Protein AF-A0A938QNC9-F1 (afdb_monomer)

Solvent-accessible surface area (backbone atoms only — not comparable to full-atom values): 12653 Å² total; per-residue (Å²): 138,78,93,62,77,68,65,73,75,60,75,80,76,84,77,77,91,68,80,76,76,74,88,64,77,68,72,73,72,76,73,74,48,71,68,23,50,51,26,32,55,50,12,52,52,28,48,73,70,66,38,44,73,61,13,41,53,23,14,52,50,14,31,73,70,34,80,78,45,35,68,35,30,39,52,35,14,50,41,27,44,77,70,65,38,31,72,61,14,41,55,24,18,50,49,19,34,73,70,39,76,81,47,38,68,41,30,41,53,34,14,53,31,24,52,78,70,67,37,38,70,62,14,30,54,24,17,50,51,19,35,70,72,41,73,78,45,29,67,40,26,33,52,27,12,52,22,28,43,75,70,67,39,34,71,60,13,29,54,26,14,50,50,12,34,69,66,34,76,78,44,30,72,33,28,29,52,28,12,51,24,24,52,76,67,69,38,55,73,62,13,49,53,25,15,52,49,13,29,72,68,34,78,81,42,40,70,24,31,49,48,44,21,53,49,25,52,75,72,65,39,58,68,59,16,52,53,32,42,54,52,17,38,73,69,33,51,68,62,38,49,56,52,58,65,75,75,112

Nearest PDB structures (foldseek):
  6eou-assembly1_A  TM=9.080E-01  e=2.434E-11  Homo sapiens
  9gaw-assembly1_P  TM=7.540E-01  e=1.559E-09  Homo sapiens
  6q6h-assembly1_P  TM=7.523E-01  e=3.262E-08  Homo sapiens
  8tau-assembly1_P  TM=7.449E-01  e=1.305E-07  Homo sapiens
  5l9t-assembly1_C  TM=7.160E-01  e=5.709E-07  Homo sapiens

pLDDT: mean 90.89, std 18.25, range [34.66, 98.94]

Sequence (248 aa):
MSKISYLLITLLLTLAAIPFPALGQEVQENEISPQARSQFQKGERLARDNRLDDAVRAFKEAIRLQPDYAEAHHHLGLAYARRQQYQDAVKEFKETIRLQPQWSQAHENLGVAYIKLGLWEDARQAFQQTVGLHPQNAEAHYHLGLALGKLGRHQEARDAFRQAVKLQPDLAKAHKNLGMAYMKLEQWKDAGQAFQEAVRLKPGDAEAHLGLCAYYAQMGDKDAAAREYRTLQSLDKKLAQKFADLLK

Foldseek 3Di:
DDDPPVVVVVVPPDDDDPPDPPPPPPVPPVPQDPQLVVLQVVLVVCVVVVVLVSSLVSLVVSCVVPVLPLSSLQSNLVSCVVVVVLVSSLVSLVSSCVSPVLPLVSLQSNLVSCVSVVVLVSSLVSLVSNCVNPVLPLVSLQSNLVSCVSVVVLVSSLVSLVSSCVSPVLPLSSLLSNLVSCVSVVVLVSSLVSLVSSCVSPVLPLSSLVSQLVSCVVVVVVVSNVVSLVSSCVNPVVVSVVSVVVVD

Secondary structure (DSSP, 8-state):
--S-TTTTTSTTS-----PPP---------PPPHHHHHHHHHHHHHHHTT-HHHHHHHHHHHHHH-TT-HHHHHHHHHHHHHTT-HHHHHHHHHHHHHH-TT-HHHHHHHHHHHHHTT-HHHHHHHHHHHHHH-TT-HHHHHHHHHHHHHTT-HHHHHHHHHHHHHH-TT-HHHHHHHHHHHHHTT-HHHHHHHHHHHHHH-TT-HHHHHHHHHHHHHHT-HHHHHHHHHHHHHH-HHHHHHHHHT--

Radius of gyration: 28.43 Å; Cα contacts (8 Å, |Δi|>4): 332; chains: 1; bounding box: 54×50×105 Å

Structure (mmCIF, N/CA/C/O backbone):
data_AF-A0A938QNC9-F1
#
_entry.id   AF-A0A938QNC9-F1
#
loop_
_atom_site.group_PDB
_atom_site.id
_atom_site.type_symbol
_atom_site.label_atom_id
_atom_site.label_alt_id
_atom_site.label_comp_id
_atom_site.label_asym_id
_atom_site.label_entity_id
_atom_site.label_seq_id
_atom_site.pdbx_PDB_ins_code
_atom_site.Cartn_x
_atom_site.Cartn_y
_atom_site.Cartn_z
_atom_site.occupancy
_atom_site.B_iso_or_equiv
_atom_site.auth_seq_id
_atom_site.auth_comp_id
_atom_site.auth_asym_id
_atom_site.auth_atom_id
_atom_site.pdbx_PDB_model_num
ATOM 1 N N . MET A 1 1 ? 32.278 31.752 74.317 1.00 43.72 1 MET A N 1
ATOM 2 C CA . MET A 1 1 ? 32.257 31.242 72.927 1.00 43.72 1 MET A CA 1
ATOM 3 C C . MET A 1 1 ? 31.060 30.294 72.802 1.00 43.72 1 MET A C 1
ATOM 5 O O . MET A 1 1 ? 31.125 29.189 73.307 1.00 43.72 1 MET A O 1
ATOM 9 N N . SER A 1 2 ? 29.855 30.841 72.585 1.00 36.88 2 SER A N 1
ATOM 10 C CA . SER A 1 2 ? 29.133 30.944 71.289 1.00 36.88 2 SER A CA 1
ATOM 11 C C . SER A 1 2 ? 28.557 29.583 70.844 1.00 36.88 2 SER A C 1
ATOM 13 O O . SER A 1 2 ? 29.243 28.815 70.188 1.00 36.88 2 SER A O 1
ATOM 15 N N . LYS A 1 3 ? 27.397 29.106 71.328 1.00 40.03 3 LYS A N 1
ATOM 16 C CA . LYS A 1 3 ? 25.987 29.500 71.051 1.00 40.03 3 LYS A CA 1
ATOM 17 C C . LYS A 1 3 ? 25.514 29.500 69.583 1.00 40.03 3 LYS A C 1
ATOM 19 O O . LYS A 1 3 ? 24.330 29.717 69.366 1.00 40.03 3 LYS A O 1
ATOM 24 N N . ILE A 1 4 ? 26.358 29.164 68.601 1.00 45.22 4 ILE A N 1
ATOM 25 C CA . ILE A 1 4 ? 25.941 29.161 67.179 1.00 45.22 4 ILE A CA 1
ATOM 26 C C . ILE A 1 4 ? 25.920 27.753 66.548 1.00 45.22 4 ILE A C 1
ATOM 28 O O . ILE A 1 4 ? 25.151 27.515 65.624 1.00 45.22 4 ILE A O 1
ATOM 32 N N . SER A 1 5 ? 26.619 26.757 67.101 1.00 44.56 5 SER A N 1
ATOM 33 C CA . SER A 1 5 ? 26.683 25.420 66.473 1.00 44.56 5 SER A CA 1
ATOM 34 C C . SER A 1 5 ? 25.530 24.464 66.826 1.00 44.56 5 SER A C 1
ATOM 36 O O . SER A 1 5 ? 25.394 23.422 66.196 1.00 44.56 5 SER A O 1
ATOM 38 N N . TYR A 1 6 ? 24.668 24.810 67.790 1.00 40.00 6 TYR A N 1
ATOM 39 C CA . TYR A 1 6 ? 23.499 23.994 68.169 1.00 40.00 6 TYR A CA 1
ATOM 40 C C . TYR A 1 6 ? 22.210 24.354 67.411 1.00 40.00 6 TYR A C 1
ATOM 42 O O . TYR A 1 6 ? 21.246 23.592 67.467 1.00 40.00 6 TYR A O 1
ATOM 50 N N . LEU A 1 7 ? 22.190 25.468 66.665 1.00 43.03 7 LEU A N 1
ATOM 51 C CA . LEU A 1 7 ? 21.001 25.926 65.932 1.00 43.03 7 LEU A CA 1
ATOM 52 C C . LEU A 1 7 ? 20.891 25.368 64.500 1.00 43.03 7 LEU A C 1
ATOM 54 O O . LEU A 1 7 ? 19.832 25.479 63.895 1.00 43.03 7 LEU A O 1
ATOM 58 N N . LEU A 1 8 ? 21.946 24.743 63.964 1.00 38.56 8 LEU A N 1
ATOM 59 C CA . LEU A 1 8 ? 21.919 24.117 62.630 1.00 38.56 8 LEU A CA 1
ATOM 60 C C . LEU A 1 8 ? 21.705 22.597 62.653 1.00 38.56 8 LEU A C 1
ATOM 62 O O . LEU A 1 8 ? 21.372 22.022 61.624 1.00 38.56 8 LEU A O 1
ATOM 66 N N . ILE A 1 9 ? 21.831 21.950 63.815 1.00 43.53 9 ILE A N 1
ATOM 67 C CA . ILE A 1 9 ? 21.610 20.497 63.963 1.00 43.53 9 ILE A CA 1
ATOM 68 C C . ILE A 1 9 ? 20.237 20.196 64.602 1.00 43.53 9 ILE A C 1
ATOM 70 O O . ILE A 1 9 ? 19.759 19.069 64.557 1.00 43.53 9 ILE A O 1
ATOM 74 N N . THR A 1 10 ? 19.532 21.214 65.109 1.00 41.03 10 THR A N 1
ATOM 75 C CA . THR A 1 10 ? 18.161 21.083 65.644 1.00 41.03 10 THR A CA 1
ATOM 76 C C . THR A 1 10 ? 17.062 21.608 64.706 1.00 41.03 10 THR A C 1
ATOM 78 O O . THR A 1 10 ? 15.885 21.384 64.976 1.00 41.03 10 THR A O 1
ATOM 81 N N . LEU A 1 11 ? 17.412 22.198 63.551 1.00 38.12 11 LEU A N 1
ATOM 82 C CA . LEU A 1 11 ? 16.466 22.613 62.495 1.00 38.12 11 LEU A CA 1
ATOM 83 C C . LEU A 1 11 ? 16.275 21.543 61.395 1.00 38.12 11 LEU A C 1
ATOM 85 O O . LEU A 1 11 ? 16.005 21.858 60.242 1.00 38.12 11 LEU A O 1
ATOM 89 N N . LEU A 1 12 ? 16.426 20.263 61.740 1.00 40.34 12 LEU A N 1
ATOM 90 C CA . LEU A 1 12 ? 16.131 19.127 60.852 1.00 40.34 12 LEU A CA 1
ATOM 91 C C . LEU A 1 12 ? 15.286 18.051 61.556 1.00 40.34 12 LEU A C 1
ATOM 93 O O . LEU A 1 12 ? 15.320 16.884 61.182 1.00 40.34 12 LEU A O 1
ATOM 97 N N . LEU A 1 13 ? 14.523 18.440 62.589 1.00 42.81 13 LEU A N 1
ATOM 98 C CA . LEU A 1 13 ? 13.706 17.505 63.375 1.00 42.81 13 LEU A CA 1
ATOM 99 C C . LEU A 1 13 ? 12.267 17.949 63.679 1.00 42.81 13 LEU A C 1
ATOM 101 O O . LEU A 1 13 ? 11.598 17.302 64.474 1.00 42.81 13 LEU A O 1
ATOM 105 N N . THR A 1 14 ? 11.730 18.980 63.023 1.00 51.00 14 THR A N 1
ATOM 106 C CA . THR A 1 14 ? 10.280 19.259 63.068 1.00 51.00 14 THR A CA 1
ATOM 107 C C . THR A 1 14 ? 9.772 19.843 61.750 1.00 51.00 14 THR A C 1
ATOM 109 O O . THR A 1 14 ? 9.451 21.021 61.652 1.00 51.00 14 THR A O 1
ATOM 112 N N . LEU A 1 15 ? 9.629 19.007 60.721 1.00 38.91 15 LEU A N 1
ATOM 113 C CA . LEU A 1 15 ? 8.536 19.221 59.778 1.00 38.91 15 LEU A CA 1
ATOM 114 C C . LEU A 1 15 ? 7.840 17.891 59.529 1.00 38.91 15 LEU A C 1
ATOM 116 O O . LEU A 1 15 ? 8.446 16.901 59.127 1.00 38.91 15 LEU A O 1
ATOM 120 N N . ALA A 1 16 ? 6.566 17.906 59.893 1.00 43.19 16 ALA A N 1
ATOM 121 C CA . ALA A 1 16 ? 5.606 16.838 59.801 1.00 43.19 16 ALA A CA 1
ATOM 122 C C . ALA A 1 16 ? 5.701 16.042 58.496 1.00 43.19 16 ALA A C 1
ATOM 124 O O . ALA A 1 16 ? 5.870 16.597 57.413 1.00 43.19 16 ALA A O 1
ATOM 125 N N . ALA A 1 17 ? 5.495 14.737 58.653 1.00 49.88 17 ALA A N 1
ATOM 126 C CA . ALA A 1 17 ? 4.804 13.863 57.723 1.00 49.88 17 ALA A CA 1
ATOM 127 C C . ALA A 1 17 ? 3.920 14.621 56.713 1.00 49.88 17 ALA A C 1
ATOM 129 O O . ALA A 1 17 ? 2.746 14.886 56.965 1.00 49.88 17 ALA A O 1
ATOM 130 N N . ILE A 1 18 ? 4.481 14.929 55.548 1.00 44.88 18 ILE A N 1
ATOM 131 C CA . ILE A 1 18 ? 3.694 15.038 54.329 1.00 44.88 18 ILE A CA 1
ATOM 132 C C . ILE A 1 18 ? 3.799 13.646 53.711 1.00 44.88 18 ILE A C 1
ATOM 134 O O . ILE A 1 18 ? 4.908 13.247 53.342 1.00 44.88 18 ILE A O 1
ATOM 138 N N . PRO A 1 19 ? 2.716 12.854 53.647 1.00 41.38 19 PRO A N 1
ATOM 139 C CA . PRO A 1 19 ? 2.747 11.637 52.856 1.00 41.38 19 PRO A CA 1
ATOM 140 C C . PRO A 1 19 ? 3.099 12.038 51.423 1.00 41.38 19 PRO A C 1
ATOM 142 O O . PRO A 1 19 ? 2.385 12.820 50.796 1.00 41.38 19 PRO A O 1
ATOM 145 N N . PHE A 1 20 ? 4.231 11.537 50.927 1.00 42.09 20 PHE A N 1
ATOM 146 C CA . PHE A 1 20 ? 4.527 11.534 49.500 1.00 42.09 20 PHE A CA 1
ATOM 147 C C . PHE A 1 20 ? 3.312 10.899 48.809 1.00 42.09 20 PHE A C 1
ATOM 149 O O . PHE A 1 20 ? 3.011 9.739 49.110 1.00 42.09 20 PHE A O 1
ATOM 156 N N . PRO A 1 21 ? 2.584 11.597 47.919 1.00 38.31 21 PRO A N 1
ATOM 157 C CA . PRO A 1 21 ? 1.670 10.891 47.049 1.00 38.31 21 PRO A CA 1
ATOM 158 C C . PRO A 1 21 ? 2.537 9.946 46.222 1.00 38.31 21 PRO A C 1
ATOM 160 O O . PRO A 1 21 ? 3.482 10.375 45.555 1.00 38.31 21 PRO A O 1
ATOM 163 N N . ALA A 1 22 ? 2.260 8.6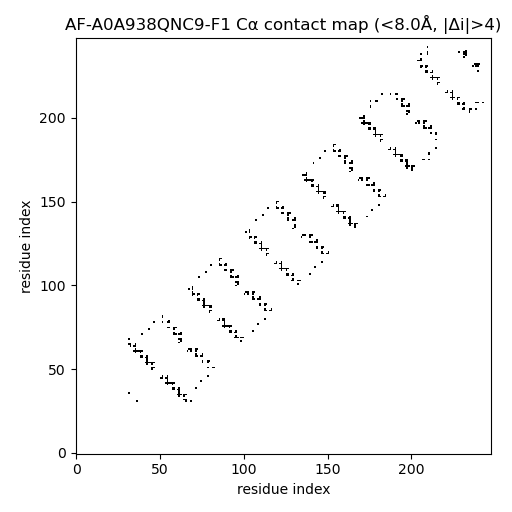50 46.338 1.00 39.66 22 ALA A N 1
ATOM 164 C CA . ALA A 1 22 ? 2.825 7.644 45.469 1.00 39.66 22 ALA A CA 1
ATOM 165 C C . ALA A 1 22 ? 2.577 8.091 44.022 1.00 39.66 22 ALA A C 1
ATOM 167 O O . ALA A 1 22 ? 1.462 8.000 43.518 1.00 39.66 22 ALA A O 1
ATOM 168 N N . LEU A 1 23 ? 3.616 8.578 43.342 1.00 39.97 23 LEU A N 1
ATOM 169 C CA . LEU A 1 23 ? 3.637 8.715 41.886 1.00 39.97 23 LEU A CA 1
ATOM 170 C C . LEU A 1 23 ? 3.858 7.331 41.264 1.00 39.97 23 LEU A C 1
ATOM 172 O O . LEU A 1 23 ? 4.741 7.119 40.444 1.00 39.97 23 LEU A O 1
ATOM 176 N N . GLY A 1 24 ? 3.050 6.374 41.705 1.00 40.09 24 GLY A N 1
ATOM 177 C CA . GLY A 1 24 ? 2.624 5.253 40.904 1.00 40.09 24 GLY A CA 1
ATOM 178 C C . GLY A 1 24 ? 1.210 5.598 40.479 1.00 40.09 24 GLY A C 1
ATOM 179 O O . GLY A 1 24 ? 0.254 5.164 41.112 1.00 40.09 24 GLY A O 1
ATOM 180 N N . GLN A 1 25 ? 1.061 6.390 39.415 1.00 34.66 25 GLN A N 1
ATOM 181 C CA . GLN A 1 25 ? -0.067 6.096 38.547 1.00 34.66 25 GLN A CA 1
ATOM 182 C C . GLN A 1 25 ? 0.264 4.723 37.970 1.00 34.66 25 GLN A C 1
ATOM 184 O O . GLN A 1 25 ? 0.950 4.610 36.957 1.00 34.66 25 GLN A O 1
ATOM 189 N N . GLU A 1 26 ? -0.158 3.674 38.680 1.00 35.53 26 GLU A N 1
ATOM 190 C CA . GLU A 1 26 ? -0.642 2.486 38.003 1.00 35.53 26 GLU A CA 1
ATOM 191 C C . GLU A 1 26 ? -1.567 3.039 36.927 1.00 35.53 26 GLU A C 1
ATOM 193 O O . GLU A 1 26 ? -2.642 3.571 37.216 1.00 35.53 26 GLU A O 1
ATOM 198 N N . VAL A 1 27 ? -1.088 3.053 35.683 1.00 40.00 27 VAL A N 1
ATOM 199 C CA . VAL A 1 27 ? -1.994 3.083 34.551 1.00 40.00 27 VAL A CA 1
ATOM 200 C C . VAL A 1 27 ? -2.883 1.891 34.842 1.00 40.00 27 VAL A C 1
ATOM 202 O O . VAL A 1 27 ? -2.404 0.761 34.795 1.00 40.00 27 VAL A O 1
ATOM 205 N N . GLN A 1 28 ? -4.111 2.145 35.296 1.00 41.09 28 GLN A N 1
ATOM 206 C CA . GLN A 1 28 ? -5.133 1.120 35.347 1.00 41.09 28 GLN A CA 1
ATOM 207 C C . GLN A 1 28 ? -5.144 0.556 33.931 1.00 41.09 28 GLN A C 1
ATOM 209 O O . GLN A 1 28 ? -5.627 1.209 33.005 1.00 41.09 28 GLN A O 1
ATOM 214 N N . GLU A 1 29 ? -4.520 -0.605 33.732 1.00 50.69 29 GLU A N 1
ATOM 215 C CA . GLU A 1 29 ? -4.847 -1.454 32.603 1.00 50.69 29 GLU A CA 1
ATOM 216 C C . GLU A 1 29 ? -6.339 -1.682 32.778 1.00 50.69 29 GLU A C 1
ATOM 218 O O . GLU A 1 29 ? -6.751 -2.415 33.677 1.00 50.69 29 GLU A O 1
ATOM 223 N N . ASN A 1 30 ? -7.149 -0.924 32.034 1.00 65.38 30 ASN A N 1
ATOM 224 C CA . ASN A 1 30 ? -8.595 -1.014 32.113 1.00 65.38 30 ASN A CA 1
ATOM 225 C C . ASN A 1 30 ? -8.950 -2.451 31.761 1.00 65.38 30 ASN A C 1
ATOM 227 O O . ASN A 1 30 ? -8.898 -2.857 30.598 1.00 65.38 30 ASN A O 1
ATOM 231 N N . GLU A 1 31 ? -9.216 -3.241 32.798 1.00 86.19 31 GLU A N 1
ATOM 232 C CA . GLU A 1 31 ? -9.384 -4.672 32.668 1.00 86.19 31 GLU A CA 1
ATOM 233 C C . GLU A 1 31 ? -10.547 -4.917 31.710 1.00 86.19 31 GLU A C 1
ATOM 235 O O . GLU A 1 31 ? -11.674 -4.470 31.937 1.00 86.19 31 GLU A O 1
ATOM 240 N N . ILE A 1 32 ? -10.260 -5.578 30.585 1.00 92.81 32 ILE A N 1
ATOM 241 C CA . ILE A 1 32 ? -11.282 -5.818 29.572 1.00 92.81 32 ILE A CA 1
ATOM 242 C C . ILE A 1 32 ? -12.386 -6.679 30.183 1.00 92.81 32 ILE A C 1
ATOM 244 O O . ILE A 1 32 ? -12.134 -7.832 30.554 1.00 92.81 32 ILE A O 1
ATOM 248 N N . SER A 1 33 ? -13.612 -6.153 30.224 1.00 94.56 33 SER A N 1
ATOM 249 C CA . SER A 1 33 ? -14.742 -6.839 30.844 1.00 94.56 33 SER A CA 1
ATOM 250 C C . SER A 1 33 ? -14.938 -8.237 30.232 1.00 94.56 33 SER A C 1
ATOM 252 O O . SER A 1 33 ? -14.826 -8.405 29.009 1.00 94.56 33 SER A O 1
ATOM 254 N N . PRO A 1 34 ? -15.284 -9.267 31.031 1.00 96.56 34 PRO A N 1
ATOM 255 C CA . PRO A 1 34 ? -15.472 -10.624 30.510 1.00 96.56 34 PRO A CA 1
ATOM 256 C C . PRO A 1 34 ? -16.505 -10.701 29.377 1.00 96.56 34 PRO A C 1
ATOM 258 O O . PRO A 1 34 ? -16.372 -11.501 28.449 1.00 96.56 34 PRO A O 1
ATOM 261 N N . GLN A 1 35 ? -17.523 -9.839 29.427 1.00 97.06 35 GLN A N 1
ATOM 262 C CA . GLN A 1 35 ? -18.573 -9.752 28.417 1.00 97.06 35 GLN A CA 1
ATOM 263 C C . GLN A 1 35 ? -18.040 -9.152 27.107 1.00 97.06 35 GLN A C 1
ATOM 265 O O . GLN A 1 35 ? -18.260 -9.743 26.046 1.00 97.06 35 GLN A O 1
ATOM 270 N N . ALA A 1 36 ? -17.293 -8.039 27.168 1.00 97.88 36 ALA A N 1
ATOM 271 C CA . ALA A 1 36 ? -16.661 -7.449 25.986 1.00 97.88 36 ALA A CA 1
ATOM 272 C C . ALA A 1 36 ? -15.643 -8.414 25.364 1.00 97.88 36 ALA A C 1
ATOM 274 O O . ALA A 1 36 ? -15.683 -8.661 24.158 1.00 97.88 36 ALA A O 1
ATOM 275 N N . ARG A 1 37 ? -14.807 -9.057 26.191 1.00 97.75 37 ARG A N 1
ATOM 276 C CA . ARG A 1 37 ? -13.848 -10.085 25.755 1.00 97.75 37 ARG A CA 1
ATOM 277 C C . ARG A 1 37 ? -14.541 -11.257 25.057 1.00 97.75 37 ARG A C 1
ATOM 279 O O . ARG A 1 37 ? -14.082 -11.706 24.010 1.00 97.75 37 ARG A O 1
ATOM 286 N N . SER A 1 38 ? -15.660 -11.739 25.598 1.00 98.38 38 SER A N 1
ATOM 287 C CA . SER A 1 38 ? -16.434 -12.833 24.994 1.00 98.38 38 SER A CA 1
ATOM 288 C C . SER A 1 38 ? -16.968 -12.467 23.603 1.00 98.38 38 SER A C 1
ATOM 290 O O . SER A 1 38 ? -16.842 -13.250 22.654 1.00 98.38 38 SER A O 1
ATOM 292 N N . GLN A 1 39 ? -17.516 -11.256 23.450 1.00 98.75 39 GLN A N 1
ATOM 293 C CA . GLN A 1 39 ? -18.013 -10.760 22.162 1.00 98.75 39 GLN A CA 1
ATOM 294 C C . GLN A 1 39 ? -16.880 -10.524 21.163 1.00 98.75 39 GLN A C 1
ATOM 296 O O . GLN A 1 39 ? -17.010 -10.899 19.998 1.00 98.75 39 GLN A O 1
ATOM 301 N N . PHE A 1 40 ? -15.742 -10.003 21.621 1.00 98.62 40 PHE A N 1
ATOM 302 C CA . PHE A 1 40 ? -14.542 -9.855 20.805 1.00 98.62 40 PHE A CA 1
ATOM 303 C C . PHE A 1 40 ? -14.062 -11.207 20.257 1.00 98.62 40 PHE A C 1
ATOM 305 O O . PHE A 1 40 ? -13.983 -11.386 19.042 1.00 98.62 40 PHE A O 1
ATOM 312 N N . GLN A 1 41 ? -13.879 -12.211 21.121 1.00 98.69 41 GLN A N 1
ATOM 313 C CA . GLN A 1 41 ? -13.471 -13.562 20.709 1.00 98.69 41 GLN A CA 1
ATOM 314 C C . GLN A 1 41 ? -14.481 -14.221 19.758 1.00 98.69 41 GLN A C 1
ATOM 316 O O . GLN A 1 41 ? -14.112 -14.986 18.861 1.00 98.69 41 GLN A O 1
ATOM 321 N N . LYS A 1 42 ? -15.781 -13.957 19.948 1.00 98.69 42 LYS A N 1
ATOM 322 C CA . LYS A 1 42 ? -16.825 -14.381 19.009 1.00 98.69 42 LYS A CA 1
ATOM 323 C C . LYS A 1 42 ? -16.631 -13.714 17.646 1.00 98.69 42 LYS A C 1
ATOM 325 O O . LYS A 1 42 ? -16.696 -14.413 16.636 1.00 98.69 42 LYS A O 1
ATOM 330 N N . GLY A 1 43 ? -16.367 -12.409 17.617 1.00 98.62 43 GLY A N 1
ATOM 331 C CA . GLY A 1 43 ? -16.054 -11.664 16.399 1.00 98.62 43 GLY A CA 1
ATOM 332 C C . GLY A 1 43 ? -14.838 -12.223 15.664 1.00 98.62 43 GLY A C 1
ATOM 333 O O . GLY A 1 43 ? -14.918 -12.463 14.462 1.00 98.62 43 GLY A O 1
ATOM 334 N N . GLU A 1 44 ? -13.752 -12.536 16.375 1.00 98.56 44 GLU A N 1
ATOM 335 C CA . GLU A 1 44 ? -12.550 -13.135 15.780 1.00 98.56 44 GLU A CA 1
ATOM 336 C C . GLU A 1 44 ? -12.826 -14.498 15.137 1.00 98.56 44 GLU A C 1
ATOM 338 O O . GLU A 1 44 ? -12.357 -14.769 14.030 1.00 98.56 44 GLU A O 1
ATOM 343 N N . ARG A 1 45 ? -13.603 -15.365 15.805 1.00 98.75 45 ARG A N 1
ATOM 344 C CA . ARG A 1 45 ? -14.023 -16.657 15.233 1.00 98.75 45 ARG A CA 1
ATOM 345 C C . ARG A 1 45 ? -14.825 -16.455 13.949 1.00 98.75 45 ARG A C 1
ATOM 347 O O . ARG A 1 45 ? -14.479 -17.018 12.918 1.00 98.75 45 ARG A O 1
ATOM 354 N N . LEU A 1 46 ? -15.832 -15.587 13.989 1.00 98.56 46 LEU A N 1
ATOM 355 C CA . LEU A 1 46 ? -16.677 -15.293 12.829 1.00 98.56 46 LEU A CA 1
ATOM 356 C C . LEU A 1 46 ? -15.879 -14.686 11.667 1.00 98.56 46 LEU A C 1
ATOM 358 O O . LEU A 1 46 ? -16.123 -15.025 10.512 1.00 98.56 46 LEU A O 1
ATOM 362 N N . ALA A 1 47 ? -14.904 -13.821 11.956 1.00 97.69 47 ALA A N 1
ATOM 363 C CA . ALA A 1 47 ? -14.030 -13.234 10.946 1.00 97.69 47 ALA A CA 1
ATOM 364 C C . ALA A 1 47 ? -13.103 -14.276 10.298 1.00 97.69 47 ALA A C 1
ATOM 366 O O . ALA A 1 47 ? -12.837 -14.181 9.097 1.00 97.69 47 ALA A O 1
ATOM 367 N N . ARG A 1 48 ? -12.624 -15.266 11.067 1.00 97.75 48 ARG A N 1
ATOM 368 C CA . ARG A 1 48 ? -11.867 -16.416 10.540 1.00 97.75 48 ARG A CA 1
ATOM 369 C C . ARG A 1 48 ? -12.727 -17.305 9.646 1.00 97.75 48 ARG A C 1
ATOM 371 O O . ARG A 1 48 ? -12.257 -17.709 8.590 1.00 97.75 48 ARG A O 1
ATOM 378 N N . ASP A 1 49 ? -13.994 -17.495 10.001 1.00 97.81 49 ASP A N 1
ATOM 379 C CA . ASP A 1 49 ? -14.974 -18.250 9.205 1.00 97.81 49 ASP A CA 1
ATOM 380 C C . ASP A 1 49 ? -15.532 -17.449 8.007 1.00 97.81 49 ASP A C 1
ATOM 382 O O . ASP A 1 49 ? -16.490 -17.867 7.359 1.00 97.81 49 ASP A O 1
ATOM 386 N N . ASN A 1 50 ? -14.971 -16.266 7.721 1.00 96.06 50 ASN A N 1
ATOM 387 C CA . ASN A 1 50 ? -15.413 -15.334 6.678 1.00 96.06 50 ASN A CA 1
ATOM 388 C C . ASN A 1 50 ? -16.881 -14.861 6.808 1.00 96.06 50 ASN A C 1
ATOM 390 O O . ASN A 1 50 ? -17.472 -14.331 5.867 1.00 96.06 50 ASN A O 1
ATOM 394 N N . ARG A 1 51 ? -17.478 -14.981 7.999 1.00 98.25 51 ARG A N 1
ATOM 395 C CA . ARG A 1 51 ? -18.821 -14.479 8.330 1.00 98.25 51 ARG A CA 1
ATOM 396 C C . ARG A 1 51 ? -18.755 -13.010 8.749 1.00 98.25 51 ARG A C 1
ATOM 398 O O . ARG A 1 51 ? -19.013 -12.652 9.898 1.00 98.25 51 ARG A O 1
ATOM 405 N N . LEU A 1 52 ? -18.368 -12.152 7.805 1.00 97.19 52 LEU A N 1
ATOM 406 C CA . LEU A 1 52 ? -17.979 -10.763 8.081 1.00 97.19 52 LEU A CA 1
ATOM 407 C C . LEU A 1 52 ? -19.096 -9.907 8.705 1.00 97.19 52 LEU A C 1
ATOM 409 O O . LEU A 1 52 ? -18.810 -9.112 9.597 1.00 97.19 52 LEU A O 1
ATOM 413 N N . ASP A 1 53 ? -20.359 -10.084 8.307 1.00 97.88 53 ASP A N 1
ATOM 414 C CA . ASP A 1 53 ? -21.485 -9.333 8.891 1.00 97.88 53 ASP A CA 1
ATOM 415 C C . ASP A 1 53 ? -21.738 -9.690 10.362 1.00 97.88 53 ASP A C 1
ATOM 417 O O . ASP A 1 53 ? -22.019 -8.818 11.189 1.00 97.88 53 ASP A O 1
ATOM 421 N N . ASP A 1 54 ? -21.628 -10.977 10.701 1.00 98.38 54 ASP A N 1
ATOM 422 C CA . ASP A 1 54 ? -21.747 -11.441 12.082 1.00 98.38 54 ASP A CA 1
ATOM 423 C C . ASP A 1 54 ? -20.558 -10.954 12.921 1.00 98.38 54 ASP A C 1
ATOM 425 O O . ASP A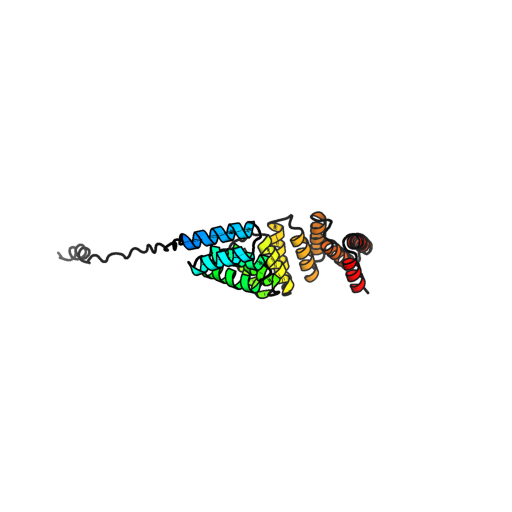 1 54 ? -20.746 -10.543 14.068 1.00 98.38 54 ASP A O 1
ATOM 429 N N . ALA A 1 55 ? -19.346 -10.968 12.351 1.00 98.69 55 ALA A N 1
ATOM 430 C CA . ALA A 1 55 ? -18.142 -10.475 13.013 1.00 98.69 55 ALA A CA 1
ATOM 431 C C . ALA A 1 55 ? -18.256 -8.981 13.350 1.00 98.69 55 ALA A C 1
ATOM 433 O O . ALA A 1 55 ? -18.028 -8.594 14.493 1.00 98.69 55 ALA A O 1
ATOM 434 N N . VAL A 1 56 ? -18.707 -8.158 12.395 1.00 98.81 56 VAL A N 1
ATOM 435 C CA . VAL A 1 56 ? -18.979 -6.726 12.610 1.00 98.81 56 VAL A CA 1
ATOM 436 C C . VAL A 1 56 ? -19.963 -6.516 13.763 1.00 98.81 56 VAL A C 1
ATOM 438 O O . VAL A 1 56 ? -19.720 -5.673 14.624 1.00 98.81 56 VAL A O 1
ATOM 441 N N . ARG A 1 57 ? -21.057 -7.289 13.821 1.00 98.75 57 ARG A N 1
ATOM 442 C CA . ARG A 1 57 ? -22.026 -7.203 14.928 1.00 98.75 57 ARG A CA 1
ATOM 443 C C . ARG A 1 57 ? -21.402 -7.566 16.276 1.00 98.75 57 ARG A C 1
ATOM 445 O O . ARG A 1 57 ? -21.651 -6.871 17.254 1.00 98.75 57 ARG A O 1
ATOM 452 N N . ALA A 1 58 ? -20.588 -8.618 16.326 1.00 98.75 58 ALA A N 1
ATOM 453 C CA . ALA A 1 58 ? -19.927 -9.046 17.556 1.00 98.75 58 ALA A CA 1
ATOM 454 C C . ALA A 1 58 ? -18.888 -8.022 18.050 1.00 98.75 58 ALA A C 1
ATOM 456 O O . ALA A 1 58 ? -18.882 -7.690 19.231 1.00 98.75 58 ALA A O 1
ATOM 457 N N . PHE A 1 59 ? -18.068 -7.454 17.159 1.00 98.81 59 PHE A N 1
ATOM 458 C CA . PHE A 1 59 ? -17.112 -6.408 17.539 1.00 98.81 59 PHE A CA 1
ATOM 459 C C . PHE A 1 59 ? -17.805 -5.119 17.992 1.00 98.81 59 PHE A C 1
ATOM 461 O O . PHE A 1 59 ? -17.409 -4.545 19.002 1.00 98.81 59 PHE A O 1
ATOM 468 N N . LYS A 1 60 ? -18.887 -4.700 17.320 1.00 98.81 60 LYS A N 1
ATOM 469 C CA . LYS A 1 60 ? -19.713 -3.570 17.783 1.00 98.81 60 LYS A CA 1
ATOM 470 C C . LYS A 1 60 ? -20.280 -3.798 19.176 1.00 98.81 60 LYS A C 1
ATOM 472 O O . LYS A 1 60 ? -20.315 -2.865 19.967 1.00 98.81 60 LYS A O 1
ATOM 477 N N . GLU A 1 61 ? -20.717 -5.017 19.479 1.00 98.75 61 GLU A N 1
ATOM 478 C CA . GLU A 1 61 ? -21.209 -5.346 20.814 1.00 98.75 61 GLU A CA 1
ATOM 479 C C . GLU A 1 61 ? -20.083 -5.320 21.855 1.00 98.75 61 GLU A C 1
ATOM 481 O O . GLU A 1 61 ? -20.291 -4.809 22.952 1.00 98.75 61 GLU A O 1
ATOM 486 N N . ALA A 1 62 ? -18.877 -5.786 21.510 1.00 98.69 62 ALA A N 1
ATOM 487 C CA . ALA A 1 62 ? -17.709 -5.660 22.383 1.00 98.69 62 ALA A CA 1
ATOM 488 C C . ALA A 1 62 ? -17.396 -4.187 22.705 1.00 98.69 62 ALA A C 1
ATOM 490 O O . ALA A 1 62 ? -17.216 -3.850 23.871 1.00 98.69 62 ALA A O 1
ATOM 491 N N . ILE A 1 63 ? -17.430 -3.310 21.696 1.00 98.62 63 ILE A N 1
ATOM 492 C CA . ILE A 1 63 ? -17.240 -1.855 21.843 1.00 98.62 63 ILE A CA 1
ATOM 493 C C . ILE A 1 63 ? -18.388 -1.215 22.638 1.00 98.62 63 ILE A C 1
ATOM 495 O O . ILE A 1 63 ? -18.163 -0.344 23.469 1.00 98.62 63 ILE A O 1
ATOM 499 N N . ARG A 1 64 ? -19.638 -1.649 22.434 1.00 98.50 64 ARG A N 1
ATOM 500 C CA . ARG A 1 64 ? -20.789 -1.156 23.211 1.00 98.50 64 ARG A CA 1
ATOM 501 C C . ARG A 1 64 ? -20.642 -1.483 24.699 1.00 98.50 64 ARG A C 1
ATOM 503 O O . ARG A 1 64 ? -21.024 -0.675 25.540 1.00 98.50 64 ARG A O 1
ATOM 510 N N . LEU A 1 65 ? -20.139 -2.678 25.008 1.00 98.06 65 LEU A N 1
ATOM 511 C CA . LEU A 1 65 ? -19.864 -3.125 26.374 1.00 98.06 65 LEU A CA 1
ATOM 512 C C . LEU A 1 65 ? -18.639 -2.422 26.967 1.00 98.06 65 LEU A C 1
ATOM 514 O O . LEU A 1 65 ? -18.608 -2.187 28.172 1.00 98.06 65 LEU A O 1
ATOM 518 N N . GLN A 1 66 ? -17.653 -2.089 26.133 1.00 97.69 66 GLN A N 1
ATOM 519 C CA . GLN A 1 66 ? -16.435 -1.403 26.541 1.00 97.69 66 GLN A CA 1
ATOM 520 C C . GLN A 1 66 ? -15.889 -0.493 25.422 1.00 97.69 66 GLN A C 1
ATOM 522 O O . GLN A 1 66 ? -15.174 -0.969 24.535 1.00 97.69 66 GLN A O 1
ATOM 527 N N . PRO A 1 67 ? -16.210 0.817 25.454 1.00 97.38 67 PRO A N 1
ATOM 528 C CA . PRO A 1 67 ? -15.858 1.750 24.378 1.00 97.38 67 PRO A CA 1
ATOM 529 C C . PRO A 1 67 ? -14.364 2.033 24.203 1.00 97.38 67 PRO A C 1
ATOM 531 O O . PRO A 1 67 ? -13.970 2.580 23.183 1.00 97.38 67 PRO A O 1
ATOM 534 N N . ASP A 1 68 ? -13.526 1.713 25.187 1.00 96.62 68 ASP A N 1
ATOM 535 C CA . ASP A 1 68 ? -12.077 1.923 25.140 1.00 96.62 68 ASP A CA 1
ATOM 536 C C . ASP A 1 68 ? -11.290 0.653 24.769 1.00 96.62 68 ASP A C 1
ATOM 538 O O . ASP A 1 68 ? -10.064 0.617 24.885 1.00 96.62 68 ASP A O 1
ATOM 542 N N . TYR A 1 69 ? -11.972 -0.384 24.268 1.00 97.69 69 TYR A N 1
ATOM 543 C CA . TYR A 1 69 ? -11.341 -1.629 23.839 1.00 97.69 69 TYR A CA 1
ATOM 544 C C . TYR A 1 69 ? -10.681 -1.481 22.453 1.00 97.69 69 TYR A C 1
ATOM 546 O O . TYR A 1 69 ? -11.268 -1.797 21.413 1.00 97.69 69 TYR A O 1
ATOM 554 N N . ALA A 1 70 ? -9.437 -0.996 22.437 1.00 97.75 70 ALA A N 1
ATOM 555 C CA . ALA A 1 70 ? -8.686 -0.660 21.223 1.00 97.75 70 ALA A CA 1
ATOM 556 C C . ALA A 1 70 ? -8.592 -1.814 20.205 1.00 97.75 70 ALA A C 1
ATOM 558 O O . ALA A 1 70 ? -8.743 -1.590 18.999 1.00 97.75 70 ALA A O 1
ATOM 559 N N . GLU A 1 71 ? -8.392 -3.049 20.673 1.00 98.06 71 GLU A N 1
ATOM 560 C CA . GLU A 1 71 ? -8.329 -4.249 19.841 1.00 98.06 71 GLU A CA 1
ATOM 561 C C . GLU A 1 71 ? -9.660 -4.520 19.133 1.00 98.06 71 GLU A C 1
ATOM 563 O O . GLU A 1 71 ? -9.660 -4.914 17.963 1.00 98.06 71 GLU A O 1
ATOM 568 N N . ALA A 1 72 ? -10.795 -4.286 19.802 1.00 98.44 72 ALA A N 1
ATOM 569 C CA . ALA A 1 72 ? -12.115 -4.462 19.204 1.00 98.44 72 ALA A CA 1
ATOM 570 C C . ALA A 1 72 ? -12.373 -3.429 18.099 1.00 98.44 72 ALA A C 1
ATOM 572 O O . ALA A 1 72 ? -12.860 -3.806 17.031 1.00 98.44 72 ALA A O 1
ATOM 573 N N . HIS A 1 73 ? -11.972 -2.169 18.305 1.00 98.81 73 HIS A N 1
ATOM 574 C CA . HIS A 1 73 ? -11.978 -1.152 17.247 1.00 98.81 73 HIS A CA 1
ATOM 575 C C . HIS A 1 73 ? -11.102 -1.571 16.060 1.00 98.81 73 HIS A C 1
ATOM 577 O O . HIS A 1 73 ? -11.556 -1.554 14.915 1.00 98.81 73 HIS A O 1
ATOM 583 N N . HIS A 1 74 ? -9.881 -2.050 16.310 1.00 98.88 74 HIS A N 1
ATOM 584 C CA . HIS A 1 74 ? -8.964 -2.449 15.236 1.00 98.88 74 HIS A CA 1
ATOM 585 C C . HIS A 1 74 ? -9.538 -3.591 14.392 1.00 98.88 74 HIS A C 1
ATOM 587 O O . HIS A 1 74 ? -9.551 -3.523 13.160 1.00 98.88 74 HIS A O 1
ATOM 593 N N . HIS A 1 75 ? -10.088 -4.614 15.047 1.00 98.81 75 HIS A N 1
ATOM 594 C CA . HIS A 1 75 ? -10.690 -5.760 14.370 1.00 98.81 75 HIS A CA 1
ATOM 595 C C . HIS A 1 75 ? -11.995 -5.407 13.654 1.00 98.81 75 HIS A C 1
ATOM 597 O O . HIS A 1 75 ? -12.256 -5.936 12.568 1.00 98.81 75 HIS A O 1
ATOM 603 N N . LEU A 1 76 ? -12.791 -4.482 14.199 1.00 98.88 76 LEU A N 1
ATOM 604 C CA . LEU A 1 76 ? -13.946 -3.933 13.496 1.00 98.88 76 LEU A CA 1
ATOM 605 C C . LEU A 1 76 ? -13.508 -3.189 12.225 1.00 98.88 76 LEU A C 1
ATOM 607 O O . LEU A 1 76 ? -14.080 -3.420 11.157 1.00 98.88 76 LEU A O 1
ATOM 611 N N . GLY A 1 77 ? -12.446 -2.383 12.305 1.00 98.81 77 GLY A N 1
ATOM 612 C CA . GLY A 1 77 ? -11.843 -1.713 11.154 1.00 98.81 77 GLY A CA 1
ATOM 613 C C . GLY A 1 77 ? -11.358 -2.694 10.083 1.00 98.81 77 GLY A C 1
ATOM 614 O O . GLY A 1 77 ? -11.664 -2.532 8.899 1.00 98.81 77 GLY A O 1
ATOM 615 N N . LEU A 1 78 ? -10.682 -3.775 10.485 1.00 98.81 78 LEU A N 1
ATOM 616 C CA . LEU A 1 78 ? -10.276 -4.857 9.581 1.00 98.81 78 LEU A CA 1
ATOM 617 C C . LEU A 1 78 ? -11.478 -5.549 8.923 1.00 98.81 78 LEU A C 1
ATOM 619 O O . LEU A 1 78 ? -11.450 -5.820 7.720 1.00 98.81 78 LEU A O 1
ATOM 623 N N . ALA A 1 79 ? -12.539 -5.826 9.684 1.00 98.62 79 ALA A N 1
ATOM 624 C CA . ALA A 1 79 ? -13.755 -6.439 9.157 1.00 98.62 79 ALA A CA 1
ATOM 625 C C . ALA A 1 79 ? -14.440 -5.528 8.123 1.00 98.62 79 ALA A C 1
ATOM 627 O O . ALA A 1 79 ? -14.813 -6.000 7.046 1.00 98.62 79 ALA A O 1
ATOM 628 N N . TYR A 1 80 ? -14.526 -4.221 8.387 1.00 98.81 80 TYR A N 1
ATOM 629 C CA . TYR A 1 80 ? -15.007 -3.240 7.413 1.00 98.81 80 TYR A CA 1
ATOM 630 C C . TYR A 1 80 ? -14.123 -3.169 6.164 1.00 98.81 80 TYR A C 1
ATOM 632 O O . TYR A 1 80 ? -14.641 -3.191 5.047 1.00 98.81 80 TYR A O 1
ATOM 640 N N . ALA A 1 81 ? -12.797 -3.157 6.317 1.00 98.50 81 ALA A N 1
ATOM 641 C CA . ALA A 1 81 ? -11.869 -3.124 5.188 1.00 98.50 81 ALA A CA 1
ATOM 642 C C . ALA A 1 81 ? -11.998 -4.370 4.290 1.00 98.50 81 ALA A C 1
ATOM 644 O O . ALA A 1 81 ? -11.993 -4.244 3.064 1.00 98.50 81 ALA A O 1
ATOM 645 N N . ARG A 1 82 ? -12.191 -5.563 4.876 1.00 97.88 82 ARG A N 1
ATOM 646 C CA . ARG A 1 82 ? -12.474 -6.807 4.129 1.00 97.88 82 ARG A CA 1
ATOM 647 C C . ARG A 1 82 ? -13.799 -6.747 3.368 1.00 97.88 82 ARG A C 1
ATOM 649 O O . ARG A 1 82 ? -13.908 -7.324 2.292 1.00 97.88 82 ARG A O 1
ATOM 656 N N . ARG A 1 83 ? -14.777 -6.001 3.885 1.00 97.50 83 ARG A N 1
ATOM 657 C CA . ARG A 1 83 ? -16.044 -5.687 3.204 1.00 97.50 83 ARG A CA 1
ATOM 658 C C . ARG A 1 83 ? -15.947 -4.510 2.227 1.00 97.50 83 ARG A C 1
ATOM 660 O O . ARG A 1 83 ? -16.966 -4.098 1.686 1.00 97.50 83 ARG A O 1
ATOM 667 N N . GLN A 1 84 ? -14.753 -3.955 2.012 1.00 97.88 84 GLN A N 1
ATOM 668 C CA . GLN A 1 84 ? -14.512 -2.759 1.194 1.00 97.88 84 GLN A CA 1
ATOM 669 C C . GLN A 1 84 ? -15.233 -1.493 1.700 1.00 97.88 84 GLN A C 1
ATOM 671 O O . GLN A 1 84 ? -15.361 -0.504 0.982 1.00 97.88 84 GLN A O 1
ATOM 676 N N . GLN A 1 85 ? -15.662 -1.482 2.965 1.00 98.62 85 GLN A N 1
ATOM 677 C CA . GLN A 1 85 ? -16.277 -0.332 3.633 1.00 98.62 85 GLN A CA 1
ATOM 678 C C . GLN A 1 85 ? -15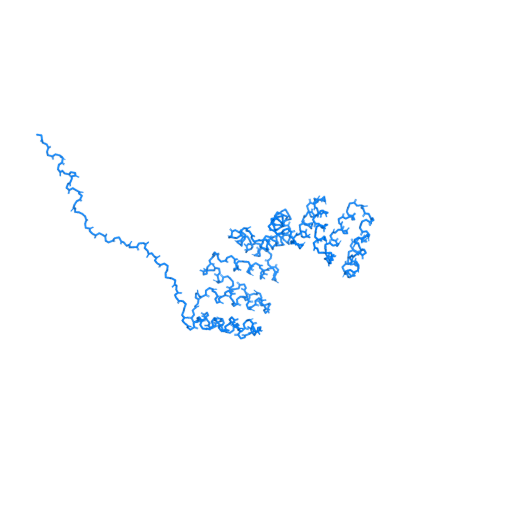.185 0.562 4.233 1.00 98.62 85 GLN A C 1
ATOM 680 O O . GLN A 1 85 ? -15.055 0.713 5.446 1.00 98.62 85 GLN A O 1
ATOM 685 N N . TYR A 1 86 ? -14.339 1.126 3.369 1.00 98.69 86 TYR A N 1
ATOM 686 C CA . TYR A 1 86 ? -13.108 1.796 3.797 1.00 98.69 86 TYR A CA 1
ATOM 687 C C . TYR A 1 86 ? -13.346 3.058 4.636 1.00 98.69 86 TYR A C 1
ATOM 689 O O . TYR A 1 86 ? -12.543 3.354 5.514 1.00 98.69 86 TYR A O 1
ATOM 697 N N . GLN A 1 87 ? -14.453 3.778 4.424 1.00 98.75 87 GLN A N 1
ATOM 698 C CA . GLN A 1 87 ? -14.799 4.943 5.249 1.00 98.75 87 GLN A CA 1
ATOM 699 C C . GLN A 1 87 ? -15.079 4.559 6.706 1.00 98.75 87 GLN A C 1
ATOM 701 O O . GLN A 1 87 ? -14.643 5.261 7.615 1.00 98.75 87 GLN A O 1
ATOM 706 N N . ASP A 1 88 ? -15.774 3.444 6.939 1.00 98.75 88 ASP A N 1
ATOM 707 C CA . ASP A 1 88 ? -16.021 2.953 8.294 1.00 98.75 88 ASP A CA 1
ATOM 708 C C . ASP A 1 88 ? -14.745 2.368 8.900 1.00 98.75 88 ASP A C 1
ATOM 710 O O . ASP A 1 88 ? -14.436 2.655 10.051 1.00 98.75 88 ASP A O 1
ATOM 714 N N . ALA A 1 89 ? -13.931 1.668 8.103 1.00 98.88 89 ALA A N 1
ATOM 715 C CA . ALA A 1 89 ? -12.620 1.196 8.546 1.00 98.88 89 ALA A CA 1
ATOM 716 C C . ALA A 1 89 ? -11.721 2.341 9.050 1.00 98.88 89 ALA A C 1
ATOM 718 O O . ALA A 1 89 ? -11.113 2.223 10.110 1.00 98.88 89 ALA A O 1
ATOM 719 N N . VAL A 1 90 ? -11.683 3.474 8.335 1.00 98.94 90 VAL A N 1
ATOM 720 C CA . VAL A 1 90 ? -10.937 4.676 8.747 1.00 98.94 90 VAL A CA 1
ATOM 721 C C . VAL A 1 90 ? -11.390 5.186 10.117 1.00 98.94 90 VAL A C 1
ATOM 723 O O . VAL A 1 90 ? -10.537 5.550 10.925 1.00 98.94 90 VAL A O 1
ATOM 726 N N . LYS A 1 91 ? -12.703 5.226 10.391 1.00 98.81 91 LYS A N 1
ATOM 727 C CA . LYS A 1 91 ? -13.225 5.686 11.692 1.00 98.81 91 LYS A CA 1
ATOM 728 C C . LYS A 1 91 ? -12.699 4.810 12.826 1.00 98.81 91 LYS A C 1
ATOM 730 O O . LYS A 1 91 ? -12.177 5.333 13.803 1.00 98.81 91 LYS A O 1
ATOM 735 N N . GLU A 1 92 ? -12.777 3.495 12.655 1.00 98.88 92 GLU A N 1
ATOM 736 C CA . GLU A 1 92 ? -12.368 2.549 13.694 1.00 98.88 92 GLU A CA 1
ATOM 737 C C . GLU A 1 92 ? -10.849 2.522 13.893 1.00 98.88 92 GLU A C 1
ATOM 739 O O . GLU A 1 92 ? -10.383 2.518 15.027 1.00 98.88 92 GLU A O 1
ATOM 744 N N . PHE A 1 93 ? -10.049 2.594 12.821 1.00 98.88 93 PHE A N 1
ATOM 745 C CA . PHE A 1 93 ? -8.591 2.679 12.966 1.00 98.88 93 PHE A CA 1
ATOM 746 C C . PHE A 1 93 ? -8.145 3.979 13.640 1.00 98.88 93 PHE A C 1
ATOM 748 O O . PHE A 1 93 ? -7.210 3.957 14.438 1.00 98.88 93 PHE A O 1
ATOM 755 N N . LYS A 1 94 ? -8.818 5.107 13.368 1.00 98.88 94 LYS A N 1
ATOM 756 C CA . LYS A 1 94 ? -8.571 6.360 14.099 1.00 98.88 94 LYS A CA 1
ATOM 757 C C . LYS A 1 94 ? -8.868 6.213 15.586 1.00 98.88 94 LYS A C 1
ATOM 759 O O . LYS A 1 94 ? -8.108 6.739 16.391 1.00 98.88 94 LYS A O 1
ATOM 764 N N . GLU A 1 95 ? -9.921 5.484 15.942 1.00 98.75 95 GLU A N 1
ATOM 765 C CA . GLU A 1 95 ? -10.256 5.231 17.341 1.00 98.75 95 GLU A CA 1
ATOM 766 C C . GLU A 1 95 ? -9.233 4.310 18.019 1.00 98.75 95 GLU A C 1
ATOM 768 O O . GLU A 1 95 ? -8.759 4.627 19.109 1.00 98.75 95 GLU A O 1
ATOM 773 N N . THR A 1 96 ? -8.769 3.254 17.338 1.00 98.62 96 THR A N 1
ATOM 774 C CA . THR A 1 96 ? -7.629 2.447 17.808 1.00 98.62 96 THR A CA 1
ATOM 775 C C . THR A 1 96 ? -6.399 3.313 18.073 1.00 98.62 96 THR A C 1
ATOM 777 O O . THR A 1 96 ? -5.777 3.170 19.118 1.00 98.62 96 THR A O 1
ATOM 780 N N . ILE A 1 97 ? -6.054 4.231 17.165 1.00 98.69 97 ILE A N 1
ATOM 781 C CA . ILE A 1 97 ? -4.900 5.133 17.321 1.00 98.69 97 ILE A CA 1
ATOM 782 C C . ILE A 1 97 ? -5.125 6.137 18.456 1.00 98.69 97 ILE A C 1
ATOM 784 O O . ILE A 1 97 ? -4.186 6.459 19.178 1.00 98.69 97 ILE A O 1
ATOM 788 N N . ARG A 1 98 ? -6.354 6.631 18.646 1.00 98.50 98 ARG A N 1
ATOM 789 C CA . ARG A 1 98 ? -6.696 7.522 19.763 1.00 98.50 98 ARG A CA 1
ATOM 790 C C . ARG A 1 98 ? -6.461 6.831 21.108 1.00 98.50 98 ARG A C 1
ATOM 792 O O . ARG A 1 98 ? -5.953 7.465 22.028 1.00 98.50 98 ARG A O 1
ATOM 799 N N . LEU A 1 99 ? -6.835 5.556 21.208 1.00 97.19 99 LEU A N 1
ATOM 800 C CA . LEU A 1 99 ? -6.674 4.732 22.408 1.00 97.19 99 LEU A CA 1
ATOM 801 C C . LEU A 1 99 ? -5.227 4.252 22.597 1.00 97.19 99 LEU A C 1
ATOM 803 O O . LEU A 1 99 ? -4.720 4.243 23.714 1.00 97.19 99 LEU A O 1
ATOM 807 N N . GLN A 1 100 ? -4.549 3.879 21.510 1.00 97.69 100 GLN A N 1
ATOM 808 C CA . GLN A 1 100 ? -3.180 3.361 21.507 1.00 97.69 100 GLN A CA 1
ATOM 809 C C . GLN A 1 100 ? -2.345 4.011 20.384 1.00 97.69 100 GLN A C 1
ATOM 811 O O . GLN A 1 100 ? -2.147 3.422 19.316 1.00 97.69 100 GLN A O 1
ATOM 816 N N . PRO A 1 101 ? -1.782 5.214 20.617 1.00 97.56 101 PRO A N 1
ATOM 817 C CA . PRO A 1 101 ? -1.094 5.986 19.575 1.00 97.56 101 PRO A CA 1
ATOM 818 C C . PRO A 1 101 ? 0.140 5.309 18.970 1.00 97.56 101 PRO A C 1
ATOM 820 O O . PRO A 1 101 ? 0.516 5.612 17.838 1.00 97.56 101 PRO A O 1
ATOM 823 N N . GLN A 1 102 ? 0.771 4.398 19.716 1.00 97.19 102 GLN A N 1
ATOM 824 C CA . GLN A 1 102 ? 1.988 3.683 19.318 1.00 97.19 102 GLN A CA 1
ATOM 825 C C . GLN A 1 102 ? 1.698 2.369 18.568 1.00 97.19 102 GLN A C 1
ATOM 827 O O . GLN A 1 102 ? 2.627 1.647 18.206 1.00 97.19 102 GLN A O 1
ATOM 832 N N . TRP A 1 103 ? 0.428 2.034 18.306 1.00 97.38 103 TRP A N 1
ATOM 833 C CA . TRP A 1 103 ? 0.074 0.810 17.590 1.00 97.38 103 TRP A CA 1
ATOM 834 C C . TRP A 1 103 ? 0.337 0.951 16.083 1.00 97.38 103 TRP A C 1
ATOM 836 O O . TRP A 1 103 ? -0.541 1.295 15.293 1.00 97.38 103 TRP A O 1
ATOM 846 N N . SER A 1 104 ? 1.565 0.636 15.668 1.00 97.44 104 SER A N 1
ATOM 847 C CA . SER A 1 104 ? 2.039 0.786 14.283 1.00 97.44 104 SER A CA 1
ATOM 848 C C . SER A 1 104 ? 1.123 0.133 13.233 1.00 97.44 104 SER A C 1
ATOM 850 O O . SER A 1 104 ? 0.778 0.758 12.233 1.00 97.44 104 SER A O 1
ATOM 852 N N . GLN A 1 105 ? 0.619 -1.078 13.496 1.00 97.62 105 GLN A N 1
ATOM 853 C CA . GLN A 1 105 ? -0.296 -1.777 12.582 1.00 97.62 105 GLN A CA 1
ATOM 854 C C . GLN A 1 105 ? -1.633 -1.037 12.366 1.00 97.62 105 GLN A C 1
ATOM 856 O O . GLN A 1 105 ? -2.252 -1.176 11.311 1.00 97.62 105 GLN A O 1
ATOM 861 N N . ALA A 1 106 ? -2.113 -0.258 13.342 1.00 98.31 106 ALA A N 1
ATOM 862 C CA . ALA A 1 106 ? -3.318 0.554 13.171 1.00 98.31 106 ALA A CA 1
ATOM 863 C C . ALA A 1 106 ? -3.069 1.722 12.203 1.00 98.31 106 ALA A C 1
ATOM 865 O O . ALA A 1 106 ? -3.895 1.967 11.322 1.00 98.31 106 ALA A O 1
ATOM 866 N N . HIS A 1 107 ? -1.907 2.382 12.302 1.00 98.75 107 HIS A N 1
ATOM 867 C CA . HIS A 1 107 ? -1.474 3.405 11.339 1.00 98.75 107 HIS A CA 1
ATOM 868 C C . HIS A 1 107 ? -1.290 2.826 9.934 1.00 98.75 107 HIS A C 1
ATOM 870 O O . HIS A 1 107 ? -1.745 3.425 8.961 1.00 98.75 107 HIS A O 1
ATOM 876 N N . GLU A 1 108 ? -0.695 1.639 9.821 1.00 98.62 108 GLU A N 1
ATOM 877 C CA . GLU A 1 108 ? -0.502 0.959 8.537 1.00 98.62 108 GLU A CA 1
ATOM 878 C C . GLU A 1 108 ? -1.845 0.667 7.855 1.00 98.62 108 GLU A C 1
ATOM 880 O O . GLU A 1 108 ?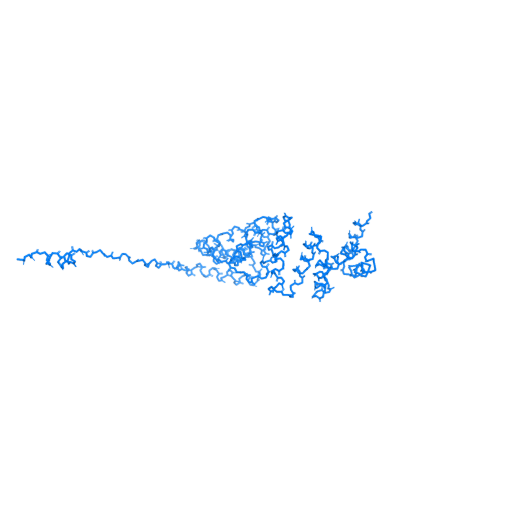 -2.072 1.051 6.704 1.00 98.62 108 GLU A O 1
ATOM 885 N N . ASN A 1 109 ? -2.778 0.052 8.587 1.00 98.75 109 ASN A N 1
ATOM 886 C CA . ASN A 1 109 ? -4.109 -0.261 8.075 1.00 98.75 109 ASN A CA 1
ATOM 887 C C . ASN A 1 109 ? -4.914 0.999 7.728 1.00 98.75 109 ASN A C 1
ATOM 889 O O . ASN A 1 109 ? -5.633 1.011 6.724 1.00 98.75 109 ASN A O 1
ATOM 893 N N . LEU A 1 110 ? -4.770 2.069 8.518 1.00 98.88 110 LEU A N 1
ATOM 894 C CA . LEU A 1 110 ? -5.352 3.374 8.216 1.00 98.88 110 LEU A CA 1
ATOM 895 C C . LEU A 1 110 ? -4.810 3.922 6.887 1.00 98.88 110 LEU A C 1
ATOM 897 O O . LEU A 1 110 ? -5.590 4.349 6.034 1.00 98.88 110 LEU A O 1
ATOM 901 N N . GLY A 1 111 ? -3.494 3.846 6.671 1.00 98.81 111 GLY A N 1
ATOM 902 C CA . GLY A 1 111 ? -2.853 4.244 5.418 1.00 98.81 111 GLY A CA 1
ATOM 903 C C . GLY A 1 111 ? -3.359 3.448 4.213 1.00 98.81 111 GLY A C 1
ATOM 904 O O . GLY A 1 111 ? -3.683 4.027 3.173 1.00 98.81 111 GLY A O 1
ATOM 905 N N . VAL A 1 112 ? -3.510 2.127 4.354 1.00 98.75 112 VAL A N 1
ATOM 906 C CA . VAL A 1 112 ? -4.074 1.270 3.297 1.00 98.75 112 VAL A CA 1
ATOM 907 C C . VAL A 1 112 ? -5.523 1.654 2.992 1.00 98.75 112 VAL A C 1
ATOM 909 O O . VAL A 1 112 ? -5.895 1.753 1.819 1.00 98.75 112 VAL A O 1
ATOM 912 N N . ALA A 1 113 ? -6.344 1.909 4.015 1.00 98.81 113 ALA A N 1
ATOM 913 C CA . ALA A 1 113 ? -7.726 2.345 3.826 1.00 98.81 113 ALA A CA 1
ATOM 914 C C . ALA A 1 113 ? -7.798 3.689 3.079 1.00 98.81 113 ALA A C 1
ATOM 916 O O . ALA A 1 113 ? -8.596 3.833 2.152 1.00 98.81 113 ALA A O 1
ATOM 917 N N . TYR A 1 114 ? -6.913 4.638 3.397 1.00 98.88 114 TYR A N 1
ATOM 918 C CA . TYR A 1 114 ? -6.812 5.902 2.668 1.00 98.88 114 TYR A CA 1
ATOM 919 C C . TYR A 1 114 ? -6.385 5.734 1.208 1.00 98.88 114 TYR A C 1
ATOM 921 O O . TYR A 1 114 ? -6.990 6.356 0.334 1.00 98.88 114 TYR A O 1
ATOM 929 N N . ILE A 1 115 ? -5.432 4.843 0.905 1.00 98.62 115 ILE A N 1
ATOM 930 C CA . ILE A 1 115 ? -5.083 4.494 -0.486 1.00 98.62 115 ILE A CA 1
ATOM 931 C C . ILE A 1 115 ? -6.316 3.992 -1.243 1.00 98.62 115 ILE A C 1
ATOM 933 O O . ILE A 1 115 ? -6.553 4.402 -2.379 1.00 98.62 115 ILE A O 1
ATOM 937 N N . LYS A 1 116 ? -7.120 3.117 -0.626 1.00 98.50 116 LYS A N 1
ATOM 938 C CA . LYS A 1 116 ? -8.337 2.571 -1.251 1.00 98.50 116 LYS A CA 1
ATOM 939 C C . LYS A 1 116 ? -9.416 3.627 -1.493 1.00 98.50 116 LYS A C 1
ATOM 941 O O . LYS A 1 116 ? -10.208 3.466 -2.415 1.00 98.50 116 LYS A O 1
ATOM 946 N N . LEU A 1 117 ? -9.408 4.706 -0.715 1.00 98.56 117 LEU A N 1
ATOM 947 C CA . LEU A 1 117 ? -10.265 5.877 -0.901 1.00 98.56 117 LEU A CA 1
ATOM 948 C C . LEU A 1 117 ? -9.664 6.934 -1.845 1.00 98.56 117 LEU A C 1
ATOM 950 O O . LEU A 1 117 ? -10.329 7.920 -2.146 1.00 98.56 117 LEU A O 1
ATOM 954 N N . GLY A 1 118 ? -8.420 6.762 -2.306 1.00 98.25 118 GLY A N 1
ATOM 955 C CA . GLY A 1 118 ? -7.709 7.760 -3.112 1.00 98.25 118 GLY A CA 1
ATOM 956 C C . GLY A 1 118 ? -7.257 8.999 -2.327 1.00 98.25 118 GLY A C 1
ATOM 957 O O . GLY A 1 118 ? -6.891 10.006 -2.930 1.00 98.25 118 GLY A O 1
ATOM 958 N N . LEU A 1 119 ? -7.262 8.935 -0.994 1.00 98.75 119 LEU A N 1
ATOM 959 C CA . LEU A 1 119 ? -6.849 10.014 -0.096 1.00 98.75 119 LEU A CA 1
ATOM 960 C C . LEU A 1 119 ? -5.334 9.945 0.139 1.00 98.75 119 LEU A C 1
ATOM 962 O O . LEU A 1 119 ? -4.850 9.499 1.176 1.00 98.75 119 LEU A O 1
ATOM 966 N N . TRP A 1 120 ? -4.565 10.329 -0.881 1.00 98.56 120 TRP A N 1
ATOM 967 C CA . TRP A 1 120 ? -3.113 10.109 -0.918 1.00 98.56 120 TRP A CA 1
ATOM 968 C C . TRP A 1 120 ? -2.332 10.888 0.145 1.00 98.56 120 TRP A C 1
ATOM 970 O O . TRP A 1 120 ? -1.339 10.380 0.662 1.00 98.56 120 TRP A O 1
ATOM 980 N N . GLU A 1 121 ? -2.779 12.094 0.492 1.00 98.75 121 GLU A N 1
ATOM 981 C CA . GLU A 1 121 ? -2.122 12.923 1.507 1.00 98.75 121 GLU A CA 1
ATOM 982 C C . GLU A 1 121 ? -2.308 12.345 2.918 1.00 98.75 121 GLU A C 1
ATOM 984 O O . GLU A 1 121 ? -1.348 12.247 3.682 1.00 98.75 121 GLU A O 1
ATOM 989 N N . ASP A 1 122 ? -3.511 11.862 3.233 1.00 98.81 122 ASP A N 1
ATOM 990 C CA . ASP A 1 122 ? -3.787 11.167 4.491 1.00 98.81 122 ASP A CA 1
ATOM 991 C C . ASP A 1 122 ? -3.038 9.827 4.573 1.00 98.81 122 ASP A C 1
ATOM 993 O O . ASP A 1 122 ? -2.457 9.490 5.608 1.00 98.81 122 ASP A O 1
ATOM 997 N N . ALA A 1 123 ? -2.980 9.080 3.462 1.00 98.88 123 ALA A N 1
ATOM 998 C CA . ALA A 1 123 ? -2.191 7.854 3.374 1.00 98.88 123 ALA A CA 1
ATOM 999 C C . ALA A 1 123 ? -0.706 8.118 3.655 1.00 98.88 123 ALA A C 1
ATOM 1001 O O . ALA A 1 123 ? -0.094 7.398 4.445 1.00 98.88 123 ALA A O 1
ATOM 1002 N N . ARG A 1 124 ? -0.130 9.172 3.056 1.00 98.81 124 ARG A N 1
ATOM 1003 C CA . ARG A 1 124 ? 1.257 9.592 3.302 1.00 98.81 124 ARG A CA 1
ATOM 1004 C C . ARG A 1 124 ? 1.506 9.799 4.794 1.00 98.81 124 ARG A C 1
ATOM 1006 O O . ARG A 1 124 ? 2.479 9.259 5.311 1.00 98.81 124 ARG A O 1
ATOM 1013 N N . GLN A 1 125 ? 0.643 10.546 5.480 1.00 98.75 125 GLN A N 1
ATOM 1014 C CA . GLN A 1 125 ? 0.804 10.823 6.911 1.00 98.75 125 GLN A CA 1
ATOM 1015 C C . GLN A 1 125 ? 0.728 9.543 7.755 1.00 98.75 125 GLN A C 1
ATOM 1017 O O . GLN A 1 125 ? 1.582 9.327 8.613 1.00 98.75 125 GLN A O 1
ATOM 1022 N N . ALA A 1 126 ? -0.235 8.661 7.478 1.00 98.75 126 ALA A N 1
ATOM 1023 C CA . ALA A 1 126 ? -0.386 7.397 8.200 1.00 98.75 126 ALA A CA 1
ATOM 1024 C C . ALA A 1 126 ? 0.828 6.461 8.014 1.00 98.75 126 ALA A C 1
ATOM 1026 O O . ALA A 1 126 ? 1.353 5.904 8.983 1.00 98.75 126 ALA A O 1
ATOM 1027 N N . PHE A 1 127 ? 1.356 6.339 6.791 1.00 98.81 127 PHE A N 1
ATOM 1028 C CA . PHE A 1 127 ? 2.574 5.556 6.562 1.00 98.81 127 PHE A CA 1
ATOM 1029 C C . PHE A 1 127 ? 3.825 6.224 7.137 1.00 98.81 127 PHE A C 1
ATOM 1031 O O . PHE A 1 127 ? 4.701 5.511 7.615 1.00 98.81 127 PHE A O 1
ATOM 1038 N N . GLN A 1 128 ? 3.901 7.561 7.183 1.00 98.75 128 GLN A N 1
ATOM 1039 C CA . GLN A 1 128 ? 4.971 8.270 7.898 1.00 98.75 128 GLN A CA 1
ATOM 1040 C C . GLN A 1 128 ? 4.985 7.929 9.396 1.00 98.75 128 GLN A C 1
ATOM 1042 O O . GLN A 1 128 ? 6.057 7.686 9.947 1.00 98.75 128 GLN A O 1
ATOM 1047 N N . GLN A 1 129 ? 3.816 7.840 10.040 1.00 98.62 129 GLN A N 1
ATOM 1048 C CA . GLN A 1 129 ? 3.726 7.362 11.425 1.00 98.62 129 GLN A CA 1
ATOM 1049 C C . GLN A 1 129 ? 4.168 5.898 11.543 1.00 98.62 129 GLN A C 1
ATOM 1051 O O . GLN A 1 129 ? 4.969 5.562 12.411 1.00 98.62 129 GLN A O 1
ATOM 1056 N N . THR A 1 130 ? 3.728 5.040 10.618 1.00 98.44 130 THR A N 1
ATOM 1057 C CA . THR A 1 130 ? 4.104 3.615 10.596 1.00 98.44 130 THR A CA 1
ATOM 1058 C C . THR A 1 130 ? 5.622 3.424 10.508 1.00 98.44 130 THR A C 1
ATOM 1060 O O . THR A 1 130 ? 6.189 2.674 11.299 1.00 98.44 130 THR A O 1
ATOM 1063 N N . VAL A 1 131 ? 6.306 4.120 9.589 1.00 98.31 131 VAL A N 1
ATOM 1064 C CA . VAL A 1 131 ? 7.773 4.024 9.451 1.00 98.31 131 VAL A CA 1
ATOM 1065 C C . VAL A 1 131 ? 8.519 4.716 10.594 1.00 98.31 131 VAL A C 1
ATOM 1067 O O . VAL A 1 131 ? 9.635 4.314 10.907 1.00 98.31 131 VAL A O 1
ATOM 1070 N N . GLY A 1 132 ? 7.922 5.730 11.229 1.00 98.38 132 GLY A N 1
ATOM 1071 C CA . GLY A 1 132 ? 8.477 6.361 12.427 1.00 98.38 132 GLY A CA 1
ATOM 1072 C C . GLY A 1 132 ? 8.479 5.414 13.628 1.00 98.38 132 GLY A C 1
ATOM 1073 O O . GLY A 1 132 ? 9.477 5.324 14.336 1.00 98.38 132 GLY A O 1
ATOM 1074 N N . LEU A 1 133 ? 7.391 4.663 13.812 1.00 97.75 133 LEU A N 1
ATOM 1075 C CA . LEU A 1 133 ? 7.267 3.653 14.863 1.00 97.75 133 LEU A CA 1
ATOM 1076 C C . LEU A 1 133 ? 8.108 2.409 14.543 1.00 97.75 133 LEU A C 1
ATOM 1078 O O . LEU A 1 133 ? 8.820 1.892 15.399 1.00 97.75 133 LEU A O 1
ATOM 1082 N N . HIS A 1 134 ? 7.998 1.893 13.318 1.00 96.75 134 HIS A N 1
ATOM 1083 C CA . HIS A 1 134 ? 8.595 0.630 12.881 1.00 96.75 134 HIS A CA 1
ATOM 1084 C C . HIS A 1 134 ? 9.420 0.840 11.594 1.00 96.75 134 HIS A C 1
ATOM 1086 O O . HIS A 1 134 ? 8.997 0.451 10.499 1.00 96.75 134 HIS A O 1
ATOM 1092 N N . PRO A 1 135 ? 10.637 1.404 11.693 1.00 97.62 135 PRO A N 1
ATOM 1093 C CA . PRO A 1 135 ? 11.448 1.782 10.530 1.00 97.62 135 PRO A CA 1
ATOM 1094 C C . PRO A 1 135 ? 11.930 0.605 9.671 1.00 97.62 135 PRO A C 1
ATOM 1096 O O . PRO A 1 135 ? 12.395 0.824 8.552 1.00 97.62 135 PRO A O 1
ATOM 1099 N N . GLN A 1 136 ? 11.817 -0.631 10.166 1.00 97.75 136 GLN A N 1
ATOM 1100 C CA . GLN A 1 136 ? 12.187 -1.859 9.454 1.00 97.75 136 GLN A CA 1
ATOM 1101 C C . GLN A 1 136 ? 11.029 -2.482 8.649 1.00 97.75 136 GLN A C 1
ATOM 1103 O O . GLN A 1 136 ? 11.228 -3.506 8.000 1.00 97.75 136 GLN A O 1
ATOM 1108 N N . ASN A 1 137 ? 9.830 -1.885 8.648 1.00 97.62 137 ASN A N 1
ATOM 1109 C CA . ASN A 1 137 ? 8.706 -2.382 7.850 1.00 97.62 137 ASN A CA 1
ATOM 1110 C C . ASN A 1 137 ? 8.867 -1.985 6.366 1.00 97.62 137 ASN A C 1
ATOM 1112 O O . ASN A 1 137 ? 8.580 -0.852 5.974 1.00 97.62 137 ASN A O 1
ATOM 1116 N N . ALA A 1 138 ? 9.316 -2.929 5.531 1.00 98.31 138 ALA A N 1
ATOM 1117 C CA . ALA A 1 138 ? 9.515 -2.717 4.095 1.00 98.31 138 ALA A CA 1
ATOM 1118 C C . ALA A 1 138 ? 8.216 -2.359 3.345 1.00 98.31 138 ALA A C 1
ATOM 1120 O O . ALA A 1 138 ? 8.234 -1.503 2.459 1.00 98.31 138 ALA A O 1
ATOM 1121 N N . GLU A 1 139 ? 7.088 -2.971 3.715 1.00 98.06 139 GLU A N 1
ATOM 1122 C CA . GLU A 1 139 ? 5.787 -2.725 3.083 1.00 98.06 139 GLU A CA 1
ATOM 1123 C C . GLU A 1 139 ? 5.278 -1.308 3.390 1.00 98.06 139 GLU A C 1
ATOM 1125 O O . GLU A 1 139 ? 4.767 -0.627 2.499 1.00 98.06 139 GLU A O 1
ATOM 1130 N N . ALA A 1 140 ? 5.505 -0.809 4.610 1.00 98.25 140 ALA A N 1
ATOM 1131 C CA . ALA A 1 140 ? 5.180 0.569 4.979 1.00 98.25 140 ALA A CA 1
ATOM 1132 C C . ALA A 1 140 ? 5.995 1.594 4.173 1.00 98.25 140 ALA A C 1
ATOM 1134 O O . ALA A 1 140 ? 5.431 2.568 3.671 1.00 98.25 140 ALA A O 1
ATOM 1135 N N . HIS A 1 141 ? 7.300 1.358 3.976 1.00 98.81 141 HIS A N 1
ATOM 1136 C CA . HIS A 1 141 ? 8.130 2.191 3.090 1.00 98.81 141 HIS A CA 1
ATOM 1137 C C . HIS A 1 141 ? 7.651 2.132 1.636 1.00 98.81 141 HIS A C 1
ATOM 1139 O O . HIS A 1 141 ? 7.577 3.161 0.963 1.00 98.81 141 HIS A O 1
ATOM 1145 N N . TYR A 1 142 ? 7.263 0.950 1.153 1.00 98.81 142 TYR A N 1
ATOM 1146 C CA . TYR A 1 142 ? 6.686 0.791 -0.180 1.00 98.81 142 TYR A CA 1
ATOM 1147 C C . TYR A 1 142 ? 5.388 1.597 -0.338 1.00 98.81 142 TYR A C 1
ATOM 1149 O O . TYR A 1 142 ? 5.245 2.363 -1.293 1.00 98.81 142 TYR A O 1
ATOM 1157 N N . HIS A 1 143 ? 4.452 1.483 0.603 1.00 98.81 143 HIS A N 1
ATOM 1158 C CA . HIS A 1 143 ? 3.197 2.225 0.546 1.00 98.81 143 HIS A CA 1
ATOM 1159 C C . HIS A 1 143 ? 3.374 3.737 0.730 1.00 98.81 143 HIS A C 1
ATOM 1161 O O . HIS A 1 143 ? 2.682 4.511 0.061 1.00 98.81 143 HIS A O 1
ATOM 1167 N N . LEU A 1 144 ? 4.336 4.169 1.550 1.00 98.88 144 LEU A N 1
ATOM 1168 C CA . LEU A 1 144 ? 4.738 5.571 1.635 1.00 98.88 144 LEU A CA 1
ATOM 1169 C C . LEU A 1 144 ? 5.229 6.081 0.273 1.00 98.88 144 LEU A C 1
ATOM 1171 O O . LEU A 1 144 ? 4.772 7.126 -0.195 1.00 98.88 144 LEU A O 1
ATOM 1175 N N . GLY A 1 145 ? 6.095 5.316 -0.397 1.00 98.81 145 GLY A N 1
ATOM 1176 C CA . GLY A 1 145 ? 6.572 5.635 -1.742 1.00 98.81 145 GLY A CA 1
ATOM 1177 C C . GLY A 1 145 ? 5.439 5.733 -2.765 1.00 98.81 145 GLY A C 1
ATOM 1178 O O . GLY A 1 145 ? 5.414 6.664 -3.571 1.00 98.81 145 GLY A O 1
ATOM 1179 N N . LEU A 1 146 ? 4.453 4.831 -2.704 1.00 98.75 146 LEU A N 1
ATOM 1180 C CA . LEU A 1 146 ? 3.268 4.891 -3.566 1.00 98.75 146 LEU A CA 1
ATOM 1181 C C . LEU A 1 146 ? 2.465 6.179 -3.352 1.00 98.75 146 LEU A C 1
ATOM 1183 O O . LEU A 1 146 ? 2.111 6.841 -4.330 1.00 98.75 146 LEU A O 1
ATOM 1187 N N . ALA A 1 147 ? 2.188 6.540 -2.096 1.00 98.81 147 ALA A N 1
ATOM 1188 C CA . ALA A 1 147 ? 1.452 7.757 -1.766 1.00 98.81 147 ALA A CA 1
ATOM 1189 C C . ALA A 1 147 ? 2.202 9.009 -2.251 1.00 98.81 147 ALA A C 1
ATOM 1191 O O . ALA A 1 147 ? 1.628 9.847 -2.945 1.00 98.81 147 ALA A O 1
ATOM 1192 N N . LEU A 1 148 ? 3.508 9.094 -1.982 1.00 98.88 148 LEU A N 1
ATOM 1193 C CA . LEU A 1 148 ? 4.369 10.190 -2.440 1.00 98.88 148 LEU A CA 1
ATOM 1194 C C . LEU A 1 148 ? 4.414 10.292 -3.970 1.00 98.88 148 LEU A C 1
ATOM 1196 O O . LEU A 1 148 ? 4.295 11.385 -4.522 1.00 98.88 148 LEU A O 1
ATOM 1200 N N . GLY A 1 149 ? 4.525 9.160 -4.667 1.00 98.62 149 GLY A N 1
ATOM 1201 C CA . GLY A 1 149 ? 4.528 9.115 -6.128 1.00 98.62 149 GLY A CA 1
ATOM 1202 C C . GLY A 1 149 ? 3.219 9.623 -6.732 1.00 98.62 149 GLY A C 1
ATOM 1203 O O . GLY A 1 149 ? 3.248 10.362 -7.717 1.00 98.62 149 GLY A O 1
ATOM 1204 N N . LYS A 1 150 ? 2.076 9.290 -6.117 1.00 98.44 150 LYS A N 1
ATOM 1205 C CA . LYS A 1 150 ? 0.753 9.800 -6.520 1.00 98.44 150 LYS A CA 1
ATOM 1206 C C . LYS A 1 150 ? 0.582 11.296 -6.277 1.00 98.44 150 LYS A C 1
ATOM 1208 O O . LYS A 1 150 ? -0.135 11.940 -7.034 1.00 98.44 150 LYS A O 1
ATOM 1213 N N . LEU A 1 151 ? 1.277 11.841 -5.285 1.00 98.56 151 LEU A N 1
ATOM 1214 C CA . LEU A 1 151 ? 1.326 13.274 -4.987 1.00 98.56 151 LEU A CA 1
ATOM 1215 C C . LEU A 1 151 ? 2.359 14.038 -5.838 1.00 98.56 151 LEU A C 1
ATOM 1217 O O . LEU A 1 151 ? 2.553 15.231 -5.630 1.00 98.56 151 LEU A O 1
ATOM 1221 N N . GLY A 1 152 ? 3.062 13.373 -6.765 1.00 98.25 152 GLY A N 1
ATOM 1222 C CA . GLY A 1 152 ? 4.103 13.998 -7.594 1.00 98.25 152 GLY A CA 1
ATOM 1223 C C . GLY A 1 152 ? 5.439 14.230 -6.874 1.00 98.25 152 GLY A C 1
ATOM 1224 O O . GLY A 1 152 ? 6.365 14.797 -7.447 1.00 98.25 152 GLY A O 1
ATOM 1225 N N . ARG A 1 153 ? 5.586 13.757 -5.630 1.00 98.69 153 ARG A N 1
ATOM 1226 C CA . ARG A 1 153 ? 6.799 13.905 -4.807 1.00 98.69 153 ARG A CA 1
ATOM 1227 C C . ARG A 1 153 ? 7.820 12.824 -5.164 1.00 98.69 153 ARG A C 1
ATOM 1229 O O . ARG A 1 153 ? 8.152 11.959 -4.356 1.00 98.69 153 ARG A O 1
ATOM 1236 N N . HIS A 1 154 ? 8.283 12.833 -6.413 1.00 98.38 154 HIS A N 1
ATOM 1237 C CA . HIS A 1 154 ? 9.048 11.731 -7.008 1.00 98.38 154 HIS A CA 1
ATOM 1238 C C . HIS A 1 154 ? 10.396 11.462 -6.326 1.00 98.38 154 HIS A C 1
ATOM 1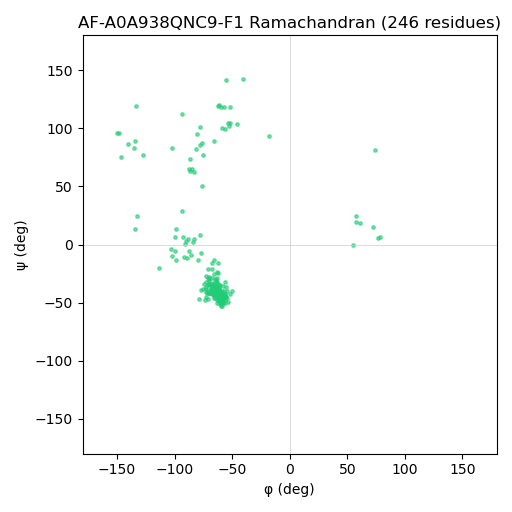240 O O . HIS A 1 154 ? 10.771 10.301 -6.177 1.00 98.38 154 HIS A O 1
ATOM 1246 N N . GLN A 1 155 ? 11.087 12.505 -5.854 1.00 98.75 155 GLN A N 1
ATOM 1247 C CA . GLN A 1 155 ? 12.341 12.365 -5.104 1.00 98.75 155 GLN A CA 1
ATOM 1248 C C . GLN A 1 155 ? 12.134 11.569 -3.807 1.00 98.75 155 GLN A C 1
ATOM 1250 O O . GLN A 1 155 ? 12.835 10.596 -3.549 1.00 98.75 155 GLN A O 1
ATOM 1255 N N . GLU A 1 156 ? 11.127 11.942 -3.020 1.00 98.75 156 GLU A N 1
ATOM 1256 C CA . GLU A 1 156 ? 10.825 11.275 -1.752 1.00 98.75 156 GLU A CA 1
ATOM 1257 C C . GLU A 1 156 ? 10.246 9.877 -1.976 1.00 98.75 156 GLU A C 1
ATOM 1259 O O . GLU A 1 156 ? 10.551 8.950 -1.229 1.00 98.75 156 GLU A O 1
ATOM 1264 N N . ALA A 1 157 ? 9.450 9.700 -3.037 1.00 98.88 157 ALA A N 1
ATOM 1265 C CA . ALA A 1 157 ? 8.960 8.390 -3.443 1.00 98.88 157 ALA A CA 1
ATOM 1266 C C . ALA A 1 157 ? 10.120 7.435 -3.752 1.00 98.88 157 ALA A C 1
ATOM 1268 O O . ALA A 1 157 ? 10.135 6.310 -3.256 1.00 98.88 157 ALA A O 1
ATOM 1269 N N . ARG A 1 158 ? 11.120 7.897 -4.517 1.00 98.81 158 ARG A N 1
ATOM 1270 C CA . ARG A 1 158 ? 12.343 7.134 -4.786 1.00 98.81 158 ARG A CA 1
ATOM 1271 C C . ARG A 1 158 ? 13.035 6.739 -3.484 1.00 98.81 158 ARG A C 1
ATOM 1273 O O . ARG A 1 158 ? 13.393 5.577 -3.334 1.00 98.81 158 ARG A O 1
ATOM 1280 N N . ASP A 1 159 ? 13.219 7.667 -2.550 1.00 98.81 159 ASP A N 1
ATOM 1281 C CA . ASP A 1 159 ? 13.932 7.386 -1.298 1.00 98.81 159 ASP A CA 1
ATOM 1282 C C . ASP A 1 159 ? 13.184 6.361 -0.428 1.00 98.81 159 ASP A C 1
ATOM 1284 O O . ASP A 1 159 ? 13.797 5.417 0.077 1.00 98.81 159 ASP A O 1
ATOM 1288 N N . ALA A 1 160 ? 11.855 6.462 -0.352 1.00 98.88 160 ALA A N 1
ATOM 1289 C CA . ALA A 1 160 ? 11.011 5.472 0.314 1.00 98.88 160 ALA A CA 1
ATOM 1290 C C . ALA A 1 160 ? 11.093 4.091 -0.368 1.00 98.88 160 ALA A C 1
ATOM 1292 O O . ALA A 1 160 ? 11.315 3.080 0.300 1.00 98.88 160 ALA A O 1
ATOM 1293 N N . PHE A 1 161 ? 11.012 4.022 -1.702 1.00 98.88 161 PHE A N 1
ATOM 1294 C CA . PHE A 1 161 ? 11.172 2.753 -2.421 1.00 98.88 161 PHE A CA 1
ATOM 1295 C C . PHE A 1 161 ? 12.574 2.158 -2.266 1.00 98.88 161 PHE A C 1
ATOM 1297 O O . PHE A 1 161 ? 12.695 0.944 -2.110 1.00 98.88 161 PHE A O 1
ATOM 1304 N N . ARG A 1 162 ? 13.632 2.983 -2.250 1.00 98.88 162 ARG A N 1
ATOM 1305 C CA . ARG A 1 162 ? 15.007 2.531 -1.976 1.00 98.88 162 ARG A CA 1
ATOM 1306 C C . ARG A 1 162 ? 15.122 1.896 -0.596 1.00 98.88 162 ARG A C 1
ATOM 1308 O O . ARG A 1 162 ? 15.789 0.874 -0.452 1.00 98.88 162 ARG A O 1
ATOM 1315 N N . GLN A 1 163 ? 14.467 2.473 0.408 1.00 98.81 163 GLN A N 1
ATOM 1316 C CA . GLN A 1 163 ? 14.442 1.889 1.742 1.00 98.81 163 GLN A CA 1
ATOM 1317 C C . GLN A 1 163 ? 13.650 0.573 1.768 1.00 98.81 163 GLN A C 1
ATOM 1319 O O . GLN A 1 163 ? 14.115 -0.391 2.373 1.00 98.81 163 GLN A O 1
ATOM 1324 N N . ALA A 1 164 ? 12.524 0.488 1.050 1.00 98.81 164 ALA A N 1
ATOM 1325 C CA . ALA A 1 164 ? 11.761 -0.753 0.911 1.00 98.81 164 ALA A CA 1
ATOM 1326 C C . ALA A 1 164 ? 12.599 -1.884 0.286 1.00 98.81 164 ALA A C 1
ATOM 1328 O O . ALA A 1 164 ? 12.676 -2.962 0.868 1.00 98.81 164 ALA A O 1
ATOM 1329 N N . VAL A 1 165 ? 13.294 -1.637 -0.834 1.00 98.69 165 VAL A N 1
ATOM 1330 C CA . VAL A 1 165 ? 14.151 -2.659 -1.476 1.00 98.69 165 VAL A CA 1
ATOM 1331 C C . VAL A 1 165 ? 15.406 -2.977 -0.663 1.00 98.69 165 VAL A C 1
ATOM 1333 O O . VAL A 1 165 ? 15.914 -4.090 -0.731 1.00 98.69 165 VAL A O 1
ATOM 1336 N N . LYS A 1 166 ? 15.917 -2.033 0.137 1.00 98.69 166 LYS A N 1
ATOM 1337 C CA . LYS A 1 166 ? 17.029 -2.300 1.059 1.00 98.69 166 LYS A CA 1
ATOM 1338 C C . LYS A 1 166 ? 16.612 -3.264 2.171 1.00 98.69 166 LYS A C 1
ATOM 1340 O O . LYS A 1 166 ? 17.393 -4.135 2.538 1.00 98.69 166 LYS A O 1
ATOM 1345 N N . LEU A 1 167 ? 15.415 -3.075 2.726 1.00 98.69 167 LEU A N 1
ATOM 1346 C CA . LEU A 1 167 ? 14.869 -3.916 3.794 1.00 98.69 167 LEU A CA 1
ATOM 1347 C C . LEU A 1 167 ? 14.397 -5.273 3.266 1.00 98.69 167 LEU A C 1
ATOM 1349 O O . LEU A 1 167 ? 14.595 -6.288 3.925 1.00 98.69 167 LEU A O 1
ATOM 1353 N N . GLN A 1 168 ? 13.799 -5.284 2.076 1.00 98.62 168 GLN A N 1
ATOM 1354 C CA . GLN A 1 168 ? 13.303 -6.481 1.417 1.00 98.62 168 GLN A CA 1
ATOM 1355 C C . GLN A 1 168 ? 13.727 -6.497 -0.065 1.00 98.62 168 GLN A C 1
ATOM 1357 O O . GLN A 1 168 ? 12.993 -6.013 -0.935 1.00 98.62 168 GLN A O 1
ATOM 1362 N N . PRO A 1 169 ? 14.909 -7.062 -0.379 1.00 98.50 169 PRO A N 1
ATOM 1363 C CA . PRO A 1 169 ? 15.453 -7.061 -1.738 1.00 98.50 169 PRO A CA 1
ATOM 1364 C C . PRO A 1 169 ? 14.624 -7.824 -2.773 1.00 98.50 169 PRO A C 1
ATOM 1366 O O . PRO A 1 169 ? 14.721 -7.517 -3.957 1.00 98.50 169 PRO A O 1
ATOM 1369 N N . ASP A 1 170 ? 13.800 -8.788 -2.355 1.00 98.12 170 ASP A N 1
ATOM 1370 C CA . ASP A 1 170 ? 12.951 -9.598 -3.236 1.00 98.12 170 ASP A CA 1
ATOM 1371 C C . ASP A 1 170 ? 11.566 -8.978 -3.514 1.00 98.12 170 ASP A C 1
ATOM 1373 O O . ASP A 1 170 ? 10.735 -9.566 -4.214 1.00 98.12 170 ASP A O 1
ATOM 1377 N N . LEU A 1 171 ? 11.313 -7.754 -3.033 1.00 98.12 171 LEU A N 1
ATOM 1378 C CA . LEU A 1 171 ? 10.050 -7.045 -3.221 1.00 98.12 171 LEU A CA 1
ATOM 1379 C C . LEU A 1 171 ? 9.924 -6.483 -4.650 1.00 98.12 171 LEU A C 1
ATOM 1381 O O . LEU A 1 171 ? 10.066 -5.282 -4.884 1.00 98.12 171 LEU A O 1
ATOM 1385 N N . ALA A 1 172 ? 9.608 -7.344 -5.622 1.00 98.19 172 ALA A N 1
ATOM 1386 C CA . ALA A 1 172 ? 9.555 -7.002 -7.053 1.00 98.19 172 ALA A CA 1
ATOM 1387 C C . ALA A 1 172 ? 8.724 -5.738 -7.365 1.00 98.19 172 ALA A C 1
ATOM 1389 O O . ALA A 1 172 ? 9.122 -4.892 -8.168 1.00 98.19 172 ALA A O 1
ATOM 1390 N N . LYS A 1 173 ? 7.585 -5.557 -6.681 1.00 98.31 173 LYS A N 1
ATOM 1391 C CA . LYS A 1 173 ? 6.732 -4.365 -6.839 1.00 98.31 173 LYS A CA 1
ATOM 1392 C C . LYS A 1 173 ? 7.434 -3.070 -6.412 1.00 98.31 173 LYS A C 1
ATOM 1394 O O . LYS A 1 173 ? 7.172 -2.030 -7.016 1.00 98.31 173 LYS A O 1
ATOM 1399 N N . ALA A 1 174 ? 8.313 -3.112 -5.410 1.00 98.56 174 ALA A N 1
ATOM 1400 C CA . ALA A 1 174 ? 9.079 -1.949 -4.977 1.00 98.56 174 ALA A CA 1
ATOM 1401 C C . ALA A 1 174 ? 10.164 -1.599 -5.999 1.00 98.56 174 ALA A C 1
ATOM 1403 O O . ALA A 1 174 ? 10.274 -0.432 -6.352 1.00 98.56 174 ALA A O 1
ATOM 1404 N N . HIS A 1 175 ? 10.862 -2.590 -6.567 1.00 98.81 175 HIS A N 1
ATOM 1405 C CA . HIS A 1 175 ? 11.802 -2.375 -7.681 1.00 98.81 175 HIS A CA 1
ATOM 1406 C C . HIS A 1 175 ? 11.127 -1.747 -8.903 1.00 98.81 175 HIS A C 1
ATOM 1408 O O . HIS A 1 175 ? 11.608 -0.750 -9.435 1.00 98.81 175 HIS A O 1
ATOM 1414 N N . LYS A 1 176 ? 9.948 -2.244 -9.297 1.00 98.62 176 LYS A N 1
ATOM 1415 C CA . LYS A 1 176 ? 9.179 -1.654 -10.403 1.00 98.62 176 LYS A CA 1
ATOM 1416 C C . LYS A 1 176 ? 8.832 -0.186 -10.140 1.00 98.62 176 LYS A C 1
ATOM 1418 O O . LYS A 1 176 ? 9.037 0.670 -10.998 1.00 98.62 176 LYS A O 1
ATOM 1423 N N . ASN A 1 177 ? 8.287 0.118 -8.962 1.00 98.75 177 ASN A N 1
ATOM 1424 C CA . ASN A 1 177 ? 7.904 1.489 -8.624 1.00 98.75 177 ASN A CA 1
ATOM 1425 C C . ASN A 1 177 ? 9.119 2.406 -8.417 1.00 98.75 177 ASN A C 1
ATOM 1427 O O . ASN A 1 177 ? 9.046 3.590 -8.744 1.00 98.75 177 ASN A O 1
ATOM 1431 N N . LEU A 1 178 ? 10.247 1.857 -7.965 1.00 98.75 178 LEU A N 1
ATOM 1432 C CA . LEU A 1 178 ? 11.526 2.553 -7.918 1.00 98.75 178 LEU A CA 1
ATOM 1433 C C . LEU A 1 178 ? 11.998 2.933 -9.329 1.00 98.75 178 LEU A C 1
ATOM 1435 O O . LEU A 1 178 ? 12.351 4.088 -9.552 1.00 98.75 178 LEU A O 1
ATOM 1439 N N . GLY A 1 179 ? 11.912 2.013 -10.296 1.00 98.62 179 GLY A N 1
ATOM 1440 C CA . GLY A 1 179 ? 12.198 2.294 -11.706 1.00 98.62 179 GLY A CA 1
ATOM 1441 C C . GLY A 1 179 ? 11.326 3.416 -12.272 1.00 98.62 179 GLY A C 1
ATOM 1442 O O . GLY A 1 179 ? 11.828 4.331 -12.923 1.00 98.62 179 GLY A O 1
ATOM 1443 N N . MET A 1 180 ? 10.028 3.426 -11.948 1.00 98.38 180 MET A N 1
ATOM 1444 C CA . MET A 1 180 ? 9.133 4.523 -12.340 1.00 98.38 180 MET A CA 1
ATOM 1445 C C . MET A 1 180 ? 9.513 5.861 -11.695 1.00 98.38 180 MET A C 1
ATOM 1447 O O . MET A 1 180 ? 9.467 6.892 -12.365 1.00 98.38 180 MET A O 1
ATOM 1451 N N . ALA A 1 181 ? 9.890 5.865 -10.413 1.00 98.62 181 ALA A N 1
ATOM 1452 C CA . ALA A 1 181 ? 10.347 7.077 -9.737 1.00 98.62 181 ALA A CA 1
ATOM 1453 C C . ALA A 1 181 ? 11.638 7.615 -10.376 1.00 98.62 181 ALA A C 1
ATOM 1455 O O . ALA A 1 181 ? 11.737 8.812 -10.629 1.00 98.62 181 ALA A O 1
ATOM 1456 N N . TYR A 1 182 ? 12.578 6.732 -10.724 1.00 98.69 182 TYR A N 1
ATOM 1457 C CA . TYR A 1 182 ? 13.790 7.096 -11.455 1.00 98.69 182 TYR A CA 1
ATOM 1458 C C . TYR A 1 182 ? 13.502 7.665 -12.849 1.00 98.69 182 TYR A C 1
ATOM 1460 O O . TYR A 1 182 ? 14.070 8.697 -13.195 1.00 98.69 182 TYR A O 1
ATOM 1468 N N . MET A 1 183 ? 12.577 7.073 -13.617 1.00 97.75 183 MET A N 1
ATOM 1469 C CA . MET A 1 183 ? 12.141 7.624 -14.914 1.00 97.75 183 MET A CA 1
ATOM 1470 C C . MET A 1 183 ? 11.602 9.051 -14.774 1.00 97.75 183 MET A C 1
ATOM 1472 O O . MET A 1 183 ? 11.923 9.916 -15.581 1.00 97.75 183 MET A O 1
ATOM 1476 N N . LYS A 1 184 ? 10.794 9.318 -13.738 1.00 97.81 184 LYS A N 1
ATOM 1477 C CA . LYS A 1 184 ? 10.236 10.656 -13.473 1.00 97.81 184 LYS A CA 1
ATOM 1478 C C . LYS A 1 184 ? 11.280 11.690 -13.058 1.00 97.81 184 LYS A C 1
ATOM 1480 O O . LYS A 1 184 ? 11.016 12.880 -13.175 1.00 97.81 184 LYS A O 1
ATOM 1485 N N . LEU A 1 185 ? 12.425 11.234 -12.565 1.00 98.12 185 LEU A N 1
ATOM 1486 C CA . LEU A 1 185 ? 13.568 12.060 -12.184 1.00 98.12 185 LEU A CA 1
ATOM 1487 C C . LEU A 1 185 ? 14.658 12.078 -13.267 1.00 98.12 185 LEU A C 1
ATOM 1489 O O . LEU A 1 185 ? 15.741 12.594 -13.009 1.00 98.12 185 LEU A O 1
ATOM 1493 N N . GLU A 1 186 ? 14.403 11.477 -14.435 1.00 97.62 186 GLU A N 1
ATOM 1494 C CA . GLU A 1 186 ? 15.356 11.352 -15.550 1.00 97.62 186 GLU A CA 1
ATOM 1495 C C . GLU A 1 186 ? 16.667 10.632 -15.171 1.00 97.62 186 GLU A C 1
ATOM 1497 O O . GLU A 1 186 ? 17.713 10.775 -15.803 1.00 97.62 186 GLU A O 1
ATOM 1502 N N . GLN A 1 187 ? 16.615 9.793 -14.135 1.00 98.12 187 GLN A N 1
ATOM 1503 C CA . GLN A 1 187 ? 17.731 8.971 -13.665 1.00 98.12 187 GLN A CA 1
ATOM 1504 C C . GLN A 1 187 ? 17.746 7.644 -14.439 1.00 98.12 187 GLN A C 1
ATOM 1506 O O . GLN A 1 187 ? 17.497 6.567 -13.897 1.00 98.12 187 GLN A O 1
ATOM 1511 N N . TRP A 1 188 ? 17.995 7.730 -15.749 1.00 96.19 188 TRP A N 1
ATOM 1512 C CA . TRP A 1 188 ? 17.756 6.641 -16.706 1.00 96.19 188 TRP A CA 1
ATOM 1513 C C . TRP A 1 188 ? 18.509 5.348 -16.383 1.00 96.19 188 TRP A C 1
ATOM 1515 O O . TRP A 1 188 ? 17.939 4.262 -16.459 1.00 96.19 188 TRP A O 1
ATOM 1525 N N . LYS A 1 189 ? 19.786 5.449 -15.997 1.00 95.75 189 LYS A N 1
ATOM 1526 C CA . LYS A 1 189 ? 20.611 4.276 -15.673 1.00 95.75 189 LYS A CA 1
ATOM 1527 C C . LYS A 1 189 ? 20.003 3.467 -14.524 1.00 95.75 189 LYS A C 1
ATOM 1529 O O . LYS A 1 189 ? 19.859 2.253 -14.643 1.00 95.75 189 LYS A O 1
ATOM 1534 N N . ASP A 1 190 ? 19.625 4.148 -13.447 1.00 98.25 190 ASP A N 1
ATOM 1535 C CA . ASP A 1 190 ? 19.047 3.511 -12.264 1.00 98.25 190 ASP A CA 1
ATOM 1536 C C . ASP A 1 190 ? 17.632 2.979 -12.549 1.00 98.25 190 ASP A C 1
ATOM 1538 O O . ASP A 1 190 ? 17.260 1.911 -12.060 1.00 98.25 190 ASP A O 1
ATOM 1542 N N . ALA A 1 191 ? 16.861 3.668 -13.403 1.00 98.44 191 ALA A N 1
ATOM 1543 C CA . ALA A 1 191 ? 15.553 3.197 -13.855 1.00 98.44 191 ALA A CA 1
AT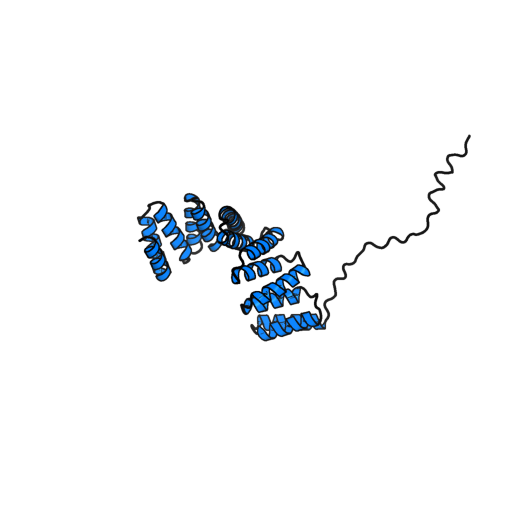OM 1544 C C . ALA A 1 191 ? 15.641 1.831 -14.549 1.00 98.44 191 ALA A C 1
ATOM 1546 O O . ALA A 1 191 ? 14.911 0.908 -14.184 1.00 98.44 191 ALA A O 1
ATOM 1547 N N . GLY A 1 192 ? 16.558 1.692 -15.513 1.00 98.00 192 GLY A N 1
ATOM 1548 C CA . GLY A 1 192 ? 16.779 0.440 -16.234 1.00 98.00 192 GLY A CA 1
ATOM 1549 C C . GLY A 1 192 ? 17.140 -0.711 -15.294 1.00 98.00 192 GLY A C 1
ATOM 1550 O O . GLY A 1 192 ? 16.517 -1.769 -15.360 1.00 98.00 192 GLY A O 1
ATOM 1551 N N . GLN A 1 193 ? 18.073 -0.482 -14.363 1.00 98.44 193 GLN A N 1
ATOM 1552 C CA . GLN A 1 193 ? 18.479 -1.489 -13.374 1.00 98.44 193 GLN A CA 1
ATOM 1553 C C . GLN A 1 193 ? 17.313 -1.932 -12.482 1.00 98.44 193 GLN A C 1
ATOM 1555 O O . GLN A 1 193 ? 17.111 -3.128 -12.278 1.00 98.44 193 GLN A O 1
ATOM 1560 N N . ALA A 1 194 ? 16.517 -0.985 -11.982 1.00 98.69 194 ALA A N 1
ATOM 1561 C CA . ALA A 1 194 ? 15.380 -1.291 -11.121 1.00 98.69 194 ALA A CA 1
ATOM 1562 C C . ALA A 1 194 ? 14.286 -2.084 -11.861 1.00 98.69 194 ALA A C 1
ATOM 1564 O O . ALA A 1 194 ? 13.739 -3.045 -11.320 1.00 98.69 194 ALA A O 1
ATOM 1565 N N . PHE A 1 195 ? 13.987 -1.742 -13.118 1.00 98.69 195 PHE A N 1
ATOM 1566 C CA . PHE A 1 195 ? 13.033 -2.515 -13.916 1.00 98.69 195 PHE A CA 1
ATOM 1567 C C . PHE A 1 195 ? 13.552 -3.913 -14.272 1.00 98.69 195 PHE A C 1
ATOM 1569 O O . PHE A 1 195 ? 12.790 -4.878 -14.193 1.00 98.69 195 PHE A O 1
ATOM 1576 N N . GLN A 1 196 ? 14.836 -4.044 -14.618 1.00 98.62 196 GLN A N 1
ATOM 1577 C CA . GLN A 1 196 ? 15.465 -5.341 -14.883 1.00 98.62 196 GLN A CA 1
ATOM 1578 C C . GLN A 1 196 ? 15.388 -6.247 -13.653 1.00 98.62 196 GLN A C 1
ATOM 1580 O O . GLN A 1 196 ? 15.040 -7.420 -13.777 1.00 98.62 196 GLN A O 1
ATOM 1585 N N . GLU A 1 197 ? 15.637 -5.700 -12.464 1.00 98.75 197 GLU A N 1
ATOM 1586 C CA . GLU A 1 197 ? 15.531 -6.449 -11.214 1.00 98.75 197 GLU A CA 1
ATOM 1587 C C . GLU A 1 197 ? 14.082 -6.848 -10.899 1.00 98.75 197 GLU A C 1
ATOM 1589 O O . GLU A 1 197 ? 13.825 -7.987 -10.506 1.00 98.75 197 GLU A O 1
ATOM 1594 N N . ALA A 1 198 ? 13.108 -5.967 -11.153 1.00 98.62 198 ALA A N 1
ATOM 1595 C CA . ALA A 1 198 ? 11.690 -6.299 -11.012 1.00 98.62 198 ALA A CA 1
ATOM 1596 C C . ALA A 1 198 ? 11.275 -7.475 -11.916 1.00 98.62 198 ALA A C 1
ATOM 1598 O O . ALA A 1 198 ? 10.598 -8.394 -11.450 1.00 98.62 198 ALA A O 1
ATOM 1599 N N . VAL A 1 199 ? 11.719 -7.480 -13.179 1.00 98.50 199 VAL A N 1
ATOM 1600 C CA . VAL A 1 199 ? 11.489 -8.584 -14.127 1.00 98.50 199 VAL A CA 1
ATOM 1601 C C . VAL A 1 199 ? 12.242 -9.846 -13.707 1.00 98.50 199 VAL A C 1
ATOM 1603 O O . VAL A 1 199 ? 11.676 -10.934 -13.768 1.00 98.50 199 VAL A O 1
ATOM 1606 N N . ARG A 1 200 ? 13.482 -9.733 -13.218 1.00 98.56 200 ARG A N 1
ATOM 1607 C CA . ARG A 1 200 ? 14.255 -10.880 -12.714 1.00 98.56 200 ARG A CA 1
ATOM 1608 C C . ARG A 1 200 ? 13.538 -11.575 -11.554 1.00 98.56 200 ARG A C 1
ATOM 1610 O O . ARG A 1 200 ? 13.471 -12.801 -11.525 1.00 98.56 200 ARG A O 1
ATOM 1617 N N . LEU A 1 201 ? 13.008 -10.798 -10.608 1.00 98.38 201 LEU A N 1
ATOM 1618 C CA . LEU A 1 201 ? 12.276 -11.304 -9.444 1.00 98.38 201 LEU A CA 1
ATOM 1619 C C . LEU A 1 201 ? 10.892 -11.845 -9.816 1.00 98.38 201 LEU A C 1
ATOM 1621 O O . LEU A 1 201 ? 10.432 -12.827 -9.234 1.00 98.38 201 L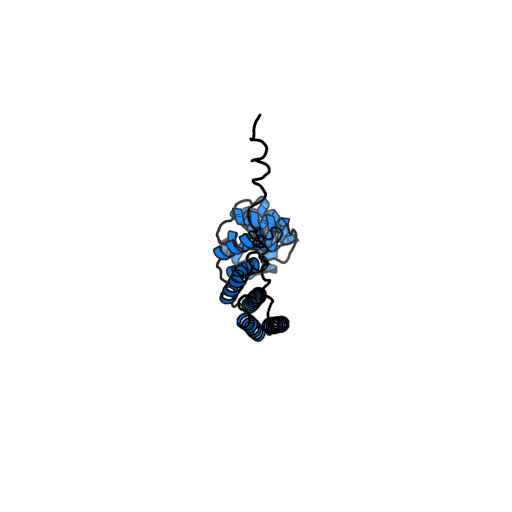EU A O 1
ATOM 1625 N N . LYS A 1 202 ? 10.215 -11.210 -10.779 1.00 98.25 202 LYS A N 1
ATOM 1626 C CA . LYS A 1 202 ? 8.891 -11.622 -11.248 1.00 98.25 202 LYS A CA 1
ATOM 1627 C C . LYS A 1 202 ? 8.781 -11.483 -12.774 1.00 98.25 202 LYS A C 1
ATOM 1629 O O . LYS A 1 202 ? 8.216 -10.499 -13.254 1.00 98.25 202 LYS A O 1
ATOM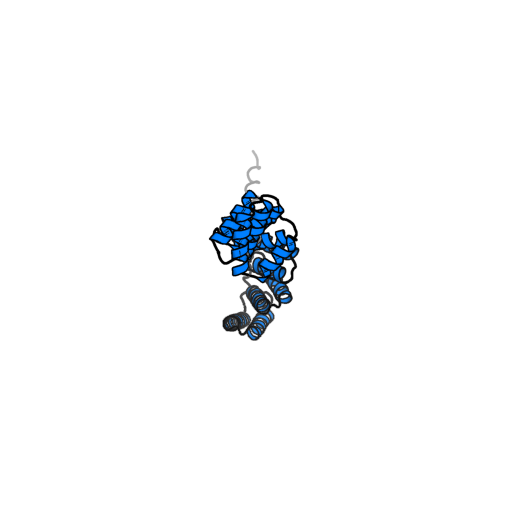 1634 N N . PRO A 1 203 ? 9.196 -12.511 -13.540 1.00 97.88 203 PRO A N 1
ATOM 1635 C CA . PRO A 1 203 ? 9.176 -12.469 -15.009 1.00 97.88 203 PRO A CA 1
ATOM 1636 C C . PRO A 1 203 ? 7.780 -12.323 -15.633 1.00 97.88 203 PRO A C 1
ATOM 1638 O O . PRO A 1 203 ? 7.650 -12.019 -16.808 1.00 97.88 203 PRO A O 1
ATOM 1641 N N . GLY A 1 204 ? 6.716 -12.571 -14.862 1.00 97.44 204 GLY A N 1
ATOM 1642 C CA . GLY A 1 204 ? 5.331 -12.384 -15.301 1.00 97.44 204 GLY A CA 1
ATOM 1643 C C . GLY A 1 204 ? 4.732 -11.009 -14.981 1.00 97.44 204 GLY A C 1
ATOM 1644 O O . GLY A 1 204 ? 3.524 -10.842 -15.135 1.00 97.44 204 GLY A O 1
ATOM 1645 N N . ASP A 1 205 ? 5.500 -10.041 -14.463 1.00 97.44 205 ASP A N 1
ATOM 1646 C CA . ASP A 1 205 ? 4.986 -8.687 -14.199 1.00 97.44 205 ASP A CA 1
ATOM 1647 C C . ASP A 1 205 ? 4.955 -7.857 -15.493 1.00 97.44 205 ASP A C 1
ATOM 1649 O O . ASP A 1 205 ? 5.940 -7.232 -15.888 1.00 97.44 205 ASP A O 1
ATOM 1653 N N . ALA A 1 206 ? 3.790 -7.835 -16.146 1.00 97.50 206 ALA A N 1
ATOM 1654 C CA . ALA A 1 206 ? 3.567 -7.069 -17.370 1.00 97.50 206 ALA A CA 1
ATOM 1655 C C . ALA A 1 206 ? 3.888 -5.570 -17.205 1.00 97.50 206 ALA A C 1
ATOM 1657 O O . ALA A 1 206 ? 4.437 -4.952 -18.113 1.00 97.50 206 ALA A O 1
ATOM 1658 N N . GLU A 1 207 ? 3.613 -4.966 -16.045 1.00 97.12 207 GLU A N 1
ATOM 1659 C CA . GLU A 1 207 ? 3.915 -3.547 -15.825 1.00 97.12 207 GLU A CA 1
ATOM 1660 C C . GLU A 1 207 ? 5.426 -3.291 -15.702 1.00 97.12 207 GLU A C 1
ATOM 1662 O O . GLU A 1 207 ? 5.896 -2.215 -16.071 1.00 97.12 207 GLU A O 1
ATOM 1667 N N . ALA A 1 208 ? 6.204 -4.265 -15.218 1.00 97.75 208 ALA A N 1
ATOM 1668 C CA . ALA A 1 208 ? 7.663 -4.163 -15.200 1.00 97.75 208 ALA A CA 1
ATOM 1669 C C . ALA A 1 208 ? 8.248 -4.239 -16.623 1.00 97.75 208 ALA A C 1
ATOM 1671 O O . ALA A 1 208 ? 9.098 -3.420 -16.976 1.00 97.75 208 ALA A O 1
ATOM 1672 N N . HIS A 1 209 ? 7.725 -5.135 -17.470 1.00 98.31 209 HIS A N 1
ATOM 1673 C CA . HIS A 1 209 ? 8.077 -5.188 -18.896 1.00 98.31 209 HIS A CA 1
ATOM 1674 C C . HIS A 1 209 ? 7.685 -3.908 -19.641 1.00 98.31 209 HIS A C 1
ATOM 1676 O O . HIS A 1 209 ? 8.461 -3.406 -20.451 1.00 98.31 209 HIS A O 1
ATOM 1682 N N . LEU A 1 210 ? 6.521 -3.327 -19.336 1.00 97.38 210 LEU A N 1
ATOM 1683 C CA . LEU A 1 210 ? 6.129 -2.012 -19.847 1.00 97.38 210 LEU A CA 1
ATOM 1684 C C . LEU A 1 210 ? 7.138 -0.923 -19.444 1.00 97.38 210 LEU A C 1
ATOM 1686 O O . LEU A 1 210 ? 7.500 -0.085 -20.270 1.00 97.38 210 LEU A O 1
ATOM 1690 N N . GLY A 1 211 ? 7.616 -0.955 -18.196 1.00 96.94 211 GLY A N 1
ATOM 1691 C CA . GLY A 1 211 ? 8.682 -0.077 -17.712 1.00 96.94 211 GLY A CA 1
ATOM 1692 C C . GLY A 1 211 ? 9.971 -0.207 -18.526 1.00 96.94 211 GLY A C 1
ATOM 1693 O O . GLY A 1 211 ? 10.515 0.808 -18.963 1.00 96.94 211 GLY A O 1
ATOM 1694 N N . LEU A 1 212 ? 10.415 -1.438 -18.813 1.00 97.69 212 LEU A N 1
ATOM 1695 C CA . LEU A 1 212 ? 11.572 -1.685 -19.683 1.00 97.69 212 LEU A CA 1
ATOM 1696 C C . LEU A 1 212 ? 11.340 -1.225 -21.124 1.00 97.69 212 LEU A C 1
ATOM 1698 O O . LEU A 1 212 ? 12.240 -0.631 -21.712 1.00 97.69 212 LEU A O 1
ATOM 1702 N N . CYS A 1 213 ? 10.1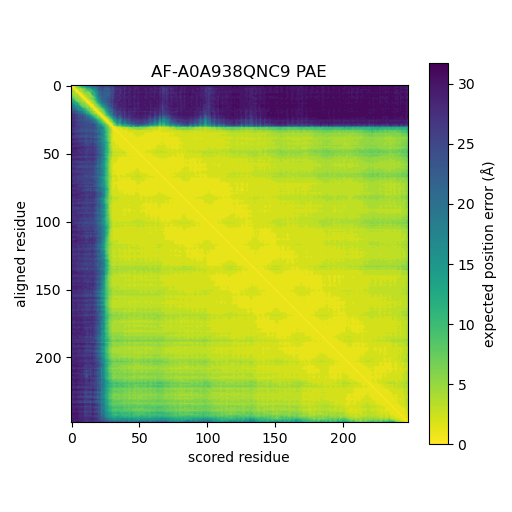47 -1.440 -21.686 1.00 96.44 213 CYS A N 1
ATOM 1703 C CA . CYS A 1 213 ? 9.800 -0.939 -23.019 1.00 96.44 213 CYS A CA 1
ATOM 1704 C C . CYS A 1 213 ? 9.976 0.580 -23.094 1.00 96.44 213 CYS A C 1
ATOM 1706 O O . CYS A 1 213 ? 10.641 1.083 -23.997 1.00 96.44 213 CYS A O 1
ATOM 1708 N N . ALA A 1 214 ? 9.397 1.306 -22.131 1.00 95.19 214 ALA A N 1
ATOM 1709 C CA . ALA A 1 214 ? 9.486 2.761 -22.062 1.00 95.19 214 ALA A CA 1
ATOM 1710 C C . ALA A 1 214 ? 10.932 3.234 -21.857 1.00 95.19 214 ALA A C 1
ATOM 1712 O O . ALA A 1 214 ? 11.371 4.173 -22.518 1.00 95.19 214 ALA A O 1
ATOM 1713 N N . TYR A 1 215 ? 11.685 2.560 -20.984 1.00 96.75 215 TYR A N 1
ATOM 1714 C CA . TYR A 1 215 ? 13.100 2.840 -20.756 1.00 96.75 215 TYR A CA 1
ATOM 1715 C C . TYR A 1 215 ? 13.938 2.666 -22.032 1.00 96.75 215 TYR A C 1
ATOM 1717 O O . TYR A 1 215 ? 14.634 3.593 -22.439 1.00 96.75 215 TYR A O 1
ATOM 1725 N N . TYR A 1 216 ? 13.853 1.516 -22.706 1.00 96.75 216 TYR A N 1
ATOM 1726 C CA . TYR A 1 216 ? 14.640 1.258 -23.914 1.00 96.75 216 TYR A CA 1
ATOM 1727 C C . TYR A 1 216 ? 14.237 2.158 -25.083 1.00 96.75 216 TYR A C 1
ATOM 1729 O O . TYR A 1 216 ? 15.110 2.630 -25.811 1.00 96.75 216 TYR A O 1
ATOM 1737 N N . ALA A 1 217 ? 12.942 2.462 -25.226 1.00 93.31 217 ALA A N 1
ATOM 1738 C CA . ALA A 1 217 ? 12.468 3.436 -26.204 1.00 93.31 217 ALA A CA 1
ATOM 1739 C C . ALA A 1 217 ? 13.083 4.824 -25.957 1.00 93.31 217 ALA A C 1
ATOM 1741 O O . ALA A 1 217 ? 13.576 5.442 -26.899 1.00 93.31 217 ALA A O 1
ATOM 1742 N N . GLN A 1 218 ? 13.132 5.272 -24.696 1.00 94.00 218 GLN A N 1
ATOM 1743 C CA . GLN A 1 218 ? 13.767 6.534 -24.306 1.00 94.00 218 GLN A CA 1
ATOM 1744 C C . GLN A 1 218 ? 15.278 6.543 -24.585 1.00 94.00 218 GLN A C 1
ATOM 1746 O O . GLN A 1 218 ? 15.820 7.560 -25.009 1.00 94.00 218 GLN A O 1
ATOM 1751 N N . MET A 1 219 ? 15.962 5.413 -24.378 1.00 95.44 219 MET A N 1
ATOM 1752 C CA . MET A 1 219 ? 17.397 5.270 -24.659 1.00 95.44 219 MET A CA 1
ATOM 1753 C C . MET A 1 219 ? 17.719 5.095 -26.153 1.00 95.44 219 MET A C 1
ATOM 1755 O O . MET A 1 219 ? 18.891 5.088 -26.525 1.00 95.44 219 MET A O 1
ATOM 1759 N N . GLY A 1 220 ? 16.707 4.935 -27.012 1.00 94.88 220 GLY A N 1
ATOM 1760 C CA . GLY A 1 220 ? 16.875 4.690 -28.445 1.00 94.88 220 GLY A CA 1
ATOM 1761 C C . GLY A 1 220 ? 17.239 3.246 -28.816 1.00 94.88 220 GLY A C 1
ATOM 1762 O O . GLY A 1 220 ? 17.473 2.968 -29.993 1.00 94.88 220 GLY A O 1
ATOM 1763 N N . ASP A 1 221 ? 17.245 2.315 -27.857 1.00 96.50 221 ASP A N 1
ATOM 1764 C CA . ASP A 1 221 ? 17.486 0.889 -28.104 1.00 96.50 221 ASP A CA 1
ATOM 1765 C C . ASP A 1 221 ? 16.195 0.215 -28.590 1.00 96.50 221 ASP A C 1
ATOM 1767 O O . ASP A 1 221 ? 15.421 -0.383 -27.834 1.00 96.50 221 ASP A O 1
ATOM 1771 N N . LYS A 1 222 ? 15.939 0.354 -29.893 1.00 94.44 222 LYS A N 1
ATOM 1772 C CA . LYS A 1 222 ? 14.728 -0.171 -30.538 1.00 94.44 222 LYS A CA 1
ATOM 1773 C C . LYS A 1 222 ? 14.642 -1.694 -30.470 1.00 94.44 222 LYS A C 1
ATOM 1775 O O . LYS A 1 222 ? 13.538 -2.229 -30.375 1.00 94.44 222 LYS A O 1
ATOM 1780 N N . ASP A 1 223 ? 15.777 -2.389 -30.490 1.00 96.44 223 ASP A N 1
ATOM 1781 C CA . ASP A 1 223 ? 15.810 -3.849 -30.464 1.00 96.44 223 ASP A CA 1
ATOM 1782 C C . ASP A 1 223 ? 15.430 -4.380 -29.083 1.00 96.44 223 ASP A C 1
ATOM 1784 O O . ASP A 1 223 ? 14.618 -5.305 -28.978 1.00 96.44 223 ASP A O 1
ATOM 1788 N N . ALA A 1 224 ? 15.975 -3.788 -28.017 1.00 96.50 224 ALA A N 1
ATOM 1789 C CA . ALA A 1 224 ? 15.583 -4.127 -26.656 1.00 96.50 224 ALA A CA 1
ATOM 1790 C C . ALA A 1 224 ? 14.120 -3.765 -26.387 1.00 96.50 224 ALA A C 1
ATOM 1792 O O . ALA A 1 224 ? 13.371 -4.616 -25.907 1.00 96.50 224 ALA A O 1
ATOM 1793 N N . ALA A 1 225 ? 13.677 -2.573 -26.796 1.00 95.81 225 ALA A N 1
ATOM 1794 C CA . ALA A 1 225 ? 12.276 -2.176 -26.673 1.00 95.81 225 ALA A CA 1
ATOM 1795 C C . ALA A 1 225 ? 11.334 -3.162 -27.390 1.00 95.81 225 ALA A C 1
ATOM 1797 O O . ALA A 1 225 ? 10.322 -3.570 -26.823 1.00 95.81 225 ALA A O 1
ATOM 1798 N N . ALA A 1 226 ? 11.679 -3.612 -28.602 1.00 95.88 226 ALA A N 1
ATOM 1799 C CA . ALA A 1 226 ? 10.878 -4.579 -29.352 1.00 95.88 226 ALA A CA 1
ATOM 1800 C C . ALA A 1 226 ? 10.841 -5.970 -28.696 1.00 95.88 226 ALA A C 1
ATOM 1802 O O . ALA A 1 226 ? 9.806 -6.639 -28.750 1.00 95.88 226 ALA A O 1
ATOM 1803 N N . ARG A 1 227 ? 11.940 -6.427 -28.075 1.00 96.94 227 ARG A N 1
ATOM 1804 C CA . ARG A 1 227 ? 11.952 -7.691 -27.314 1.00 96.94 227 ARG A CA 1
ATOM 1805 C C . ARG A 1 227 ? 11.008 -7.619 -26.121 1.00 96.94 227 ARG A C 1
ATOM 1807 O O . ARG A 1 227 ? 10.146 -8.485 -25.986 1.00 96.94 227 ARG A O 1
ATOM 1814 N N . GLU A 1 228 ? 11.129 -6.568 -25.317 1.00 97.56 228 GLU A N 1
ATOM 1815 C CA . GLU A 1 228 ? 10.279 -6.366 -24.143 1.00 97.56 228 GLU A CA 1
ATOM 1816 C C . GLU A 1 228 ? 8.810 -6.191 -24.536 1.00 97.56 228 GLU A C 1
ATOM 1818 O O . GLU A 1 228 ? 7.928 -6.745 -23.884 1.00 97.56 228 GLU A O 1
ATOM 1823 N N . TYR A 1 229 ? 8.536 -5.519 -25.658 1.00 96.81 229 TYR A N 1
ATOM 1824 C CA . TYR A 1 229 ? 7.178 -5.340 -26.165 1.00 96.81 229 TYR A CA 1
ATOM 1825 C C . TYR A 1 229 ? 6.515 -6.666 -26.556 1.00 96.81 229 TYR A C 1
ATOM 1827 O O . TYR A 1 229 ? 5.338 -6.871 -26.267 1.00 96.81 229 TYR A O 1
ATOM 1835 N N . ARG A 1 230 ? 7.253 -7.598 -27.176 1.00 97.62 230 ARG A N 1
ATOM 1836 C CA . ARG A 1 230 ? 6.726 -8.940 -27.498 1.00 97.62 230 ARG A CA 1
ATOM 1837 C C . ARG A 1 230 ? 6.370 -9.720 -26.233 1.00 97.62 230 ARG A C 1
ATOM 1839 O O . ARG A 1 230 ? 5.328 -10.372 -26.203 1.00 97.62 230 ARG A O 1
ATOM 1846 N N . THR A 1 231 ? 7.199 -9.626 -25.193 1.00 97.75 231 THR A N 1
ATOM 1847 C CA . THR A 1 231 ? 6.907 -10.228 -23.883 1.00 97.75 231 THR A CA 1
ATOM 1848 C C . THR A 1 231 ? 5.701 -9.559 -23.228 1.00 97.75 231 THR A C 1
ATOM 1850 O O . THR A 1 231 ? 4.778 -10.235 -22.788 1.00 97.75 231 THR A O 1
ATOM 1853 N N . LEU A 1 232 ? 5.635 -8.227 -23.236 1.00 97.25 232 LEU A N 1
ATOM 1854 C CA . LEU A 1 232 ? 4.474 -7.485 -22.754 1.00 97.25 232 LEU A CA 1
ATOM 1855 C C . LEU A 1 232 ? 3.195 -7.911 -23.488 1.00 97.25 232 LEU A C 1
ATOM 1857 O O . LEU A 1 232 ? 2.170 -8.121 -22.853 1.00 97.25 232 LEU A O 1
ATOM 1861 N N . GLN A 1 233 ? 3.250 -8.091 -24.807 1.00 97.56 233 GLN A N 1
ATOM 1862 C CA . GLN A 1 233 ? 2.109 -8.523 -25.610 1.00 97.56 233 GLN A CA 1
ATOM 1863 C C . GLN A 1 233 ? 1.660 -9.955 -25.286 1.00 97.56 233 GLN A C 1
ATOM 1865 O O . GLN A 1 233 ? 0.463 -10.241 -25.363 1.00 97.56 233 GLN A O 1
ATOM 1870 N N . SER A 1 234 ? 2.579 -10.857 -24.928 1.00 97.88 234 SER A N 1
ATOM 1871 C CA . SER A 1 234 ? 2.219 -12.217 -24.508 1.00 97.88 234 SER A CA 1
ATOM 1872 C C . SER A 1 234 ? 1.620 -12.251 -23.098 1.00 97.88 234 SER A C 1
ATOM 1874 O O . SER A 1 234 ? 0.705 -13.039 -22.861 1.00 97.88 234 SER A O 1
ATOM 1876 N N . LEU A 1 235 ? 2.080 -11.374 -22.199 1.00 97.44 235 LEU A N 1
ATOM 1877 C CA . LEU A 1 235 ? 1.584 -11.257 -20.824 1.00 97.44 235 LEU A CA 1
ATOM 1878 C C . LEU A 1 235 ? 0.252 -10.492 -20.733 1.00 97.44 235 LEU A C 1
ATOM 1880 O O . LEU A 1 235 ? -0.677 -10.946 -20.069 1.00 97.44 235 LEU A O 1
ATOM 1884 N N . ASP A 1 236 ? 0.147 -9.340 -21.399 1.00 97.56 236 ASP A N 1
ATOM 1885 C CA . ASP A 1 236 ? -1.033 -8.474 -21.413 1.00 97.56 236 ASP A CA 1
ATOM 1886 C C . ASP A 1 236 ? -1.148 -7.699 -22.739 1.00 97.56 236 ASP A C 1
ATOM 1888 O O . ASP A 1 236 ? -0.610 -6.603 -22.934 1.00 97.56 236 ASP A O 1
ATOM 1892 N N . LYS A 1 237 ? -1.945 -8.256 -23.659 1.00 96.62 237 LYS A N 1
ATOM 1893 C CA . LYS A 1 237 ? -2.230 -7.651 -24.969 1.00 96.62 237 LYS A CA 1
ATOM 1894 C C . LYS A 1 237 ? -2.851 -6.257 -24.871 1.00 96.62 237 LYS A C 1
ATOM 1896 O O . LYS A 1 237 ? -2.578 -5.418 -25.725 1.00 96.62 237 LYS A O 1
ATOM 1901 N N . LYS A 1 238 ? -3.707 -6.005 -23.872 1.00 96.12 238 LYS A N 1
ATOM 1902 C CA . LYS A 1 238 ? -4.393 -4.709 -23.736 1.00 96.12 238 LYS A CA 1
ATOM 1903 C C . LYS A 1 238 ? -3.407 -3.640 -23.292 1.00 96.12 238 LYS A C 1
ATOM 1905 O O . LYS A 1 238 ? -3.426 -2.532 -23.826 1.00 96.12 238 LYS A O 1
ATOM 1910 N N . LEU A 1 239 ? -2.530 -3.982 -22.352 1.00 94.69 239 LEU A N 1
ATOM 1911 C CA . LEU A 1 239 ? -1.484 -3.083 -21.885 1.00 94.69 239 LEU A CA 1
ATOM 1912 C C . LEU A 1 239 ? -0.465 -2.779 -22.991 1.00 94.69 239 LEU A C 1
ATOM 1914 O O . LEU A 1 239 ? -0.125 -1.614 -23.196 1.00 94.69 239 LEU A O 1
ATOM 1918 N N . ALA A 1 240 ? -0.055 -3.794 -23.759 1.00 94.88 240 ALA A N 1
ATOM 1919 C CA . ALA A 1 240 ? 0.800 -3.621 -24.935 1.00 94.88 240 ALA A CA 1
ATOM 1920 C C . ALA A 1 240 ? 0.176 -2.680 -25.976 1.00 94.88 240 ALA A C 1
ATOM 1922 O O . ALA A 1 240 ? 0.849 -1.794 -26.505 1.00 94.88 240 ALA A O 1
ATOM 1923 N N . GLN A 1 241 ? -1.120 -2.843 -26.258 1.00 94.00 241 GLN A N 1
ATOM 1924 C CA . GLN A 1 241 ? -1.826 -1.983 -27.205 1.00 94.00 241 GLN A CA 1
ATOM 1925 C C . GLN A 1 241 ? -1.854 -0.531 -26.718 1.00 94.00 241 GLN A C 1
ATOM 1927 O O . GLN A 1 241 ? -1.470 0.372 -27.456 1.00 94.00 241 GLN A O 1
ATOM 1932 N N . LYS A 1 242 ? -2.207 -0.319 -25.444 1.00 92.69 242 LYS A N 1
ATOM 1933 C CA . LYS A 1 242 ? -2.210 1.012 -24.827 1.00 92.69 242 LYS A CA 1
ATOM 1934 C C . LYS A 1 242 ? -0.841 1.691 -24.912 1.00 92.69 242 LYS A C 1
ATOM 1936 O O . LYS A 1 242 ? -0.779 2.890 -25.152 1.00 92.69 242 LYS A O 1
ATOM 1941 N N . PHE A 1 243 ? 0.246 0.946 -24.715 1.00 90.75 243 PHE A N 1
ATOM 1942 C CA . PHE A 1 243 ? 1.599 1.482 -24.864 1.00 90.75 243 PHE A CA 1
ATOM 1943 C C . PHE A 1 243 ? 1.910 1.891 -26.305 1.00 90.75 243 PHE A C 1
ATOM 1945 O O . PHE A 1 243 ? 2.412 2.986 -26.527 1.00 90.75 243 PHE A O 1
ATOM 1952 N N . ALA A 1 244 ? 1.574 1.048 -27.285 1.00 90.06 244 ALA A N 1
ATOM 1953 C CA . ALA A 1 244 ? 1.793 1.367 -28.694 1.00 90.06 244 ALA A CA 1
ATOM 1954 C C . ALA A 1 244 ? 1.019 2.616 -29.140 1.00 90.06 244 ALA A C 1
ATOM 1956 O O . ALA A 1 244 ? 1.526 3.395 -29.942 1.00 90.06 244 ALA A O 1
ATOM 1957 N N . ASP A 1 245 ? -0.182 2.829 -28.603 1.00 90.75 245 ASP A N 1
ATOM 1958 C CA . ASP A 1 245 ? -0.986 4.012 -28.915 1.00 90.75 245 ASP A CA 1
ATOM 1959 C C . ASP A 1 245 ? -0.420 5.308 -28.308 1.00 90.75 245 ASP A C 1
ATOM 1961 O O . ASP A 1 245 ? -0.708 6.378 -28.827 1.00 90.75 245 ASP A O 1
ATOM 1965 N N . LEU A 1 246 ? 0.417 5.231 -27.265 1.00 84.81 246 LEU A N 1
ATOM 1966 C CA . LEU A 1 246 ? 1.111 6.394 -26.688 1.00 84.81 246 LEU A CA 1
ATOM 1967 C C . LEU A 1 246 ? 2.348 6.834 -27.489 1.00 84.81 246 LEU A C 1
ATOM 1969 O O . LEU A 1 246 ? 2.885 7.904 -27.220 1.00 84.81 246 LEU A O 1
ATOM 1973 N N . LEU A 1 247 ? 2.829 6.001 -28.417 1.00 78.19 247 LEU A N 1
ATOM 1974 C CA . LEU A 1 247 ? 4.023 6.265 -29.230 1.00 78.19 247 LEU A CA 1
ATOM 1975 C C . LEU A 1 247 ? 3.702 6.782 -30.643 1.00 78.19 247 LEU A C 1
ATOM 1977 O O . LEU A 1 247 ? 4.632 7.075 -31.395 1.00 78.19 247 LEU A O 1
ATOM 1981 N N . LYS A 1 248 ? 2.419 6.832 -31.015 1.00 75.06 248 LYS A N 1
ATOM 1982 C CA . LYS A 1 248 ? 1.931 7.408 -32.277 1.00 75.06 248 LYS A CA 1
ATOM 1983 C C . LYS A 1 248 ? 1.707 8.905 -32.118 1.00 75.06 248 LYS A C 1
ATOM 1985 O O . LYS A 1 248 ? 2.003 9.621 -33.097 1.00 75.06 248 LYS A O 1
#

Mean predicted aligned error: 7.98 Å